Protein AF-A0A4Y6IBA4-F1 (afdb_monomer_lite)

pLDDT: mean 72.36, std 20.86, range [28.17, 97.12]

Radius of gyration: 23.09 Å; chains: 1; bounding box: 66×74×53 Å

Foldseek 3Di:
DDPADELPWPQDWDWDQDLNFTETETETAADALPAADPVCVVVVVRPHAPPVLFGHCLLQLLVSLQVNLVVQLPDPGKYKYWDQSNTFCPRNSNQQQAWDAPVPDPDWRKHDANYHHVPGGPHNHIDTDHTHSHWDFLCCVACNPVVQPDDDRNDDDASITITIDPRQSVFWPDKDFAPQACPDDPCQAPDCPNPPPNDHDPDPHNPHNGTDMDTDGDDDNNPPPPDDDDDDDDPDPPPPPPPDDDDDDDDDDDD

Secondary structure (DSSP, 8-state):
-----B-----EEEEEEETTEEEEEEE--PPPTTS--HHHHHTT-TTS--TTSS-TTHHHHHHHHHHHHHHHHT--SEEEEEEE-SS-TTSHHHHHHTT-BTTT-SS-EEPPSSEEETTEEEESS--EE-B----EEHHHHHH-TTSS---TTT----SEEEEE-TTGGGTEEEEEE--SSTTS-TTTSS-TTTTTTPPPPSSSTTSSSSPPEEEEE----TT--S------STTSSSTTS--S-----------

Structure (mmCIF, N/CA/C/O backbone):
data_AF-A0A4Y6IBA4-F1
#
_entry.id   AF-A0A4Y6IBA4-F1
#
loop_
_atom_site.group_PDB
_atom_site.id
_atom_site.type_symbol
_atom_site.label_atom_id
_atom_site.label_alt_id
_atom_site.label_comp_id
_atom_site.label_asym_id
_atom_site.label_entity_id
_atom_site.label_seq_id
_atom_site.pdbx_PDB_ins_code
_atom_site.Cartn_x
_atom_site.Cartn_y
_atom_site.Cartn_z
_atom_site.occupancy
_atom_site.B_iso_or_equiv
_atom_site.auth_seq_id
_atom_site.auth_comp_id
_atom_site.auth_asym_id
_atom_site.auth_atom_id
_atom_site.pdbx_PDB_model_num
ATOM 1 N N . MET A 1 1 ? 23.368 16.622 -13.264 1.00 29.97 1 MET A N 1
ATOM 2 C CA . MET A 1 1 ? 21.927 16.809 -13.530 1.00 29.97 1 MET A CA 1
ATOM 3 C C . MET A 1 1 ? 21.194 16.176 -12.358 1.00 29.97 1 MET A C 1
ATOM 5 O O . MET A 1 1 ? 21.355 14.983 -12.170 1.00 29.97 1 MET A O 1
ATOM 9 N N . ARG A 1 2 ? 20.547 16.960 -11.481 1.00 29.34 2 ARG A N 1
ATOM 10 C CA . ARG A 1 2 ? 19.765 16.410 -10.357 1.00 29.34 2 ARG A CA 1
ATOM 11 C C . ARG A 1 2 ? 18.419 15.963 -10.922 1.00 29.34 2 ARG A C 1
ATOM 13 O O . 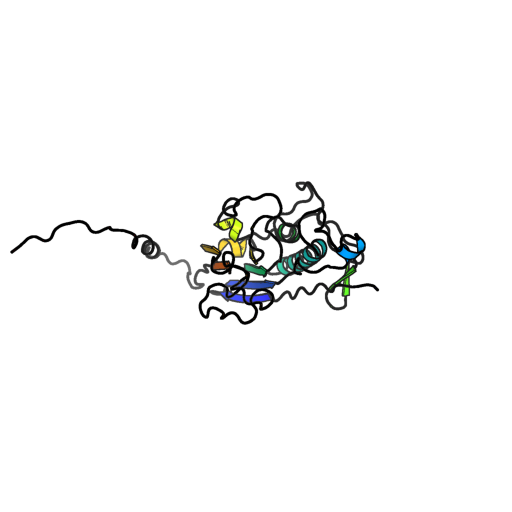ARG A 1 2 ? 17.625 16.818 -11.301 1.00 29.34 2 ARG A O 1
ATOM 20 N N . VAL A 1 3 ? 18.197 14.658 -11.044 1.00 36.88 3 VAL A N 1
ATOM 21 C CA . VAL A 1 3 ? 16.880 14.112 -11.388 1.00 36.88 3 VAL A CA 1
ATOM 22 C C . VAL A 1 3 ? 16.089 14.044 -10.086 1.00 36.88 3 VAL A C 1
ATOM 24 O O . VAL A 1 3 ? 16.192 13.075 -9.353 1.00 36.88 3 VAL A O 1
ATOM 27 N N . ILE A 1 4 ? 15.379 15.117 -9.738 1.00 45.38 4 ILE A N 1
ATOM 28 C CA . ILE A 1 4 ? 14.428 15.087 -8.621 1.00 45.38 4 ILE A CA 1
ATOM 29 C C . ILE A 1 4 ? 13.192 14.360 -9.142 1.00 45.38 4 ILE A C 1
ATOM 31 O O . ILE A 1 4 ? 12.546 14.852 -10.070 1.00 45.38 4 ILE A O 1
ATOM 35 N N . VAL A 1 5 ? 12.889 13.187 -8.588 1.00 48.88 5 VAL A N 1
ATOM 36 C CA . VAL A 1 5 ? 11.653 12.467 -8.904 1.00 48.88 5 VAL A CA 1
ATOM 37 C C . VAL A 1 5 ? 10.589 12.967 -7.921 1.00 48.88 5 VAL A C 1
ATOM 39 O O . VAL A 1 5 ? 10.725 12.740 -6.719 1.00 48.88 5 VAL A O 1
ATOM 42 N N . PRO A 1 6 ? 9.560 13.705 -8.371 1.00 54.66 6 PRO A N 1
ATOM 43 C CA . PRO A 1 6 ? 8.490 14.128 -7.478 1.00 54.66 6 PRO A CA 1
ATOM 44 C C . PRO A 1 6 ? 7.701 12.900 -7.032 1.00 54.66 6 PRO A C 1
ATOM 46 O O . PRO A 1 6 ? 7.286 12.115 -7.891 1.00 54.66 6 PRO A O 1
ATOM 49 N N . ILE A 1 7 ? 7.447 12.753 -5.725 1.00 55.16 7 ILE A N 1
ATOM 50 C CA . ILE A 1 7 ? 6.500 11.756 -5.208 1.00 55.16 7 ILE A CA 1
ATOM 51 C C . ILE A 1 7 ? 5.128 12.130 -5.764 1.00 55.16 7 ILE A C 1
ATOM 53 O O . ILE A 1 7 ? 4.421 12.987 -5.237 1.00 55.16 7 ILE A O 1
ATOM 57 N N . SER A 1 8 ? 4.768 11.508 -6.884 1.00 51.75 8 SER A N 1
ATOM 58 C CA . SER A 1 8 ? 3.459 11.661 -7.511 1.00 51.75 8 SER A CA 1
ATOM 59 C C . SER A 1 8 ? 2.505 10.675 -6.857 1.00 51.75 8 SER A C 1
ATOM 61 O O . SER A 1 8 ? 2.058 9.721 -7.479 1.00 51.75 8 SER A O 1
ATOM 63 N N . VAL A 1 9 ? 2.238 10.884 -5.570 1.00 54.00 9 VAL A N 1
ATOM 64 C CA . VAL A 1 9 ? 1.197 10.152 -4.851 1.00 54.00 9 VAL A CA 1
ATOM 65 C C . VAL A 1 9 ? -0.036 11.034 -4.866 1.00 54.00 9 VAL A C 1
ATOM 67 O O . VAL A 1 9 ? -0.168 11.966 -4.074 1.00 54.00 9 VAL A O 1
ATOM 70 N N . ILE A 1 10 ? -0.940 10.767 -5.804 1.00 55.59 10 ILE A N 1
ATOM 71 C CA . ILE A 1 10 ? -2.276 11.350 -5.748 1.00 55.59 10 ILE A CA 1
ATOM 72 C C . ILE A 1 10 ? -3.041 10.532 -4.714 1.00 55.59 10 ILE A C 1
ATOM 74 O O . ILE A 1 10 ? -3.560 9.464 -5.018 1.00 55.59 10 ILE A O 1
ATOM 78 N N . VAL A 1 11 ? -3.104 11.023 -3.477 1.00 59.19 11 VAL A N 1
ATOM 79 C CA . VAL A 1 11 ? -4.022 10.463 -2.482 1.00 59.19 11 VAL A CA 1
ATOM 80 C C . VAL A 1 11 ? -5.424 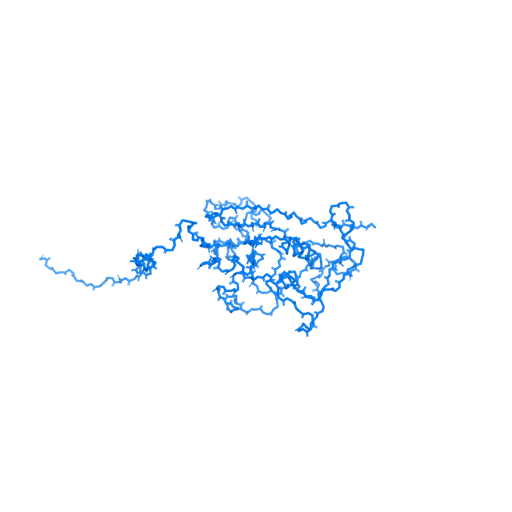10.966 -2.830 1.00 59.19 11 VAL A C 1
ATOM 82 O O . VAL A 1 11 ? -5.865 12.013 -2.357 1.00 59.19 11 VAL A O 1
ATOM 85 N N . CYS A 1 12 ? -6.118 10.264 -3.726 1.00 60.84 12 CYS A N 1
ATOM 86 C CA . CYS A 1 12 ? -7.529 10.534 -3.969 1.00 60.84 12 CYS A CA 1
ATOM 87 C C . CYS A 1 12 ? -8.345 9.817 -2.895 1.00 60.84 12 CYS A C 1
ATOM 89 O O . CYS A 1 12 ? -8.597 8.620 -3.005 1.00 60.84 12 CYS A O 1
ATOM 91 N N . CYS A 1 13 ? -8.740 10.549 -1.854 1.00 72.25 13 CYS A N 1
ATOM 92 C CA . CYS A 1 13 ? -9.709 10.076 -0.873 1.00 72.25 13 CYS A CA 1
ATOM 93 C C . CYS A 1 13 ? -11.108 10.485 -1.324 1.00 72.25 13 CYS A C 1
ATOM 95 O O . CYS A 1 13 ? -11.392 11.680 -1.454 1.00 72.25 13 CYS A O 1
ATOM 97 N N . LYS A 1 14 ? -12.001 9.516 -1.516 1.00 77.31 14 LYS A N 1
ATOM 98 C CA . LYS A 1 14 ? -13.427 9.794 -1.691 1.00 77.31 14 LYS A CA 1
ATOM 99 C C . LYS A 1 14 ? -14.209 9.205 -0.519 1.00 77.31 14 LYS A C 1
ATOM 101 O O . LYS A 1 14 ? -14.238 7.981 -0.392 1.00 77.31 14 LYS A O 1
ATOM 106 N N . PRO A 1 15 ? -14.832 10.044 0.328 1.00 83.19 15 PRO A N 1
ATOM 107 C CA . PRO A 1 15 ? -15.746 9.561 1.345 1.00 83.19 15 PRO A CA 1
ATOM 108 C C . PRO A 1 15 ? -17.092 9.191 0.710 1.00 83.19 15 PRO A C 1
ATOM 110 O O . PRO A 1 15 ? -17.619 9.900 -0.152 1.00 83.19 15 PRO A O 1
ATOM 113 N N . PHE A 1 16 ? -17.652 8.085 1.170 1.00 87.12 16 PHE A N 1
ATOM 114 C CA . PHE A 1 16 ? -18.974 7.569 0.857 1.00 87.12 16 PHE A CA 1
ATOM 115 C C . PHE A 1 16 ? -19.729 7.358 2.165 1.00 87.12 16 PHE A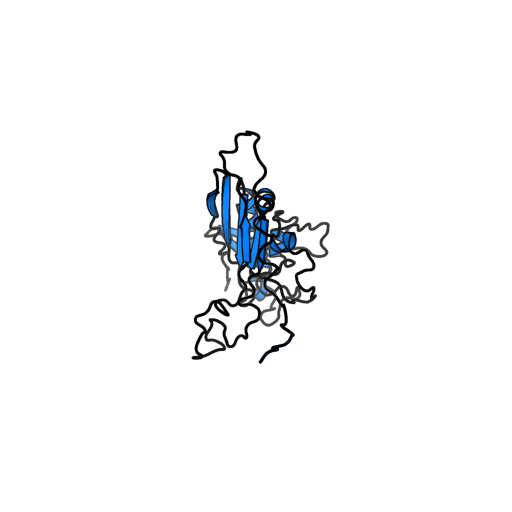 C 1
ATOM 117 O O . PHE A 1 16 ? -19.128 7.046 3.191 1.00 87.12 16 PHE A O 1
ATOM 124 N N . LEU A 1 17 ? -21.049 7.501 2.119 1.00 88.62 17 LEU A N 1
ATOM 125 C CA . LEU A 1 17 ? -21.923 7.016 3.179 1.00 88.62 17 LEU A CA 1
ATOM 126 C C . LEU A 1 17 ? -22.599 5.751 2.668 1.00 88.62 17 LEU A C 1
ATOM 128 O O . LEU A 1 17 ? -23.338 5.805 1.685 1.00 88.62 17 LEU A O 1
ATOM 132 N N . VAL A 1 18 ? -22.331 4.628 3.325 1.00 88.19 18 VAL A N 1
ATOM 133 C CA . VAL A 1 18 ? -23.010 3.355 3.075 1.00 88.19 18 VAL A CA 1
ATOM 134 C C . VAL A 1 18 ? -23.829 3.061 4.320 1.00 88.19 18 VAL A C 1
ATOM 136 O O . VAL A 1 18 ? -23.261 2.869 5.390 1.00 88.19 18 VAL A O 1
ATOM 139 N N . ASN A 1 19 ? -25.158 3.119 4.209 1.00 89.44 19 ASN A N 1
ATOM 140 C CA . ASN A 1 19 ? -26.065 2.988 5.356 1.00 89.44 19 ASN A CA 1
ATOM 141 C C . ASN A 1 19 ? -25.677 3.913 6.529 1.00 89.44 19 ASN A C 1
ATOM 143 O O . ASN A 1 19 ? -25.520 3.476 7.665 1.00 89.44 19 ASN A O 1
ATOM 147 N N . GLU A 1 20 ? -25.454 5.197 6.213 1.00 88.25 20 GLU A N 1
ATOM 148 C CA . GLU A 1 20 ? -25.039 6.267 7.144 1.00 88.25 20 GLU A CA 1
ATOM 149 C C . GLU A 1 20 ? -23.669 6.070 7.820 1.00 88.25 20 GLU A C 1
ATOM 151 O O . GLU A 1 20 ? -23.257 6.887 8.643 1.00 88.25 20 GLU A O 1
ATOM 156 N N . GLN A 1 21 ? -22.914 5.044 7.426 1.00 88.75 21 GLN A N 1
ATOM 157 C CA . GLN A 1 21 ? -21.572 4.778 7.932 1.00 88.75 21 GLN A CA 1
ATOM 158 C C . GLN A 1 21 ? -20.516 5.279 6.932 1.00 88.75 21 GLN A C 1
ATOM 160 O O . GLN A 1 21 ? -20.644 5.030 5.727 1.00 88.75 21 GLN A O 1
ATOM 165 N N . PRO A 1 22 ? -19.483 6.011 7.393 1.00 91.56 22 PRO A N 1
ATOM 166 C CA . PRO A 1 22 ? -18.470 6.584 6.518 1.00 91.56 22 PRO A CA 1
ATOM 167 C C . PRO A 1 22 ? -17.471 5.528 6.033 1.00 91.56 22 PRO A C 1
ATOM 169 O O . PRO A 1 22 ? -16.797 4.885 6.838 1.00 91.56 22 PRO A O 1
ATOM 172 N N . LEU A 1 23 ? -17.330 5.426 4.711 1.00 93.81 23 LEU A N 1
ATOM 173 C CA . LEU A 1 23 ? -16.295 4.667 4.013 1.00 93.81 23 LEU A CA 1
ATOM 174 C C . LEU A 1 23 ? -15.448 5.620 3.173 1.00 93.81 23 LEU A C 1
ATOM 176 O O . LEU A 1 23 ? -15.951 6.247 2.245 1.00 93.81 23 LEU A O 1
ATOM 180 N N . THR A 1 24 ? -14.154 5.697 3.444 1.00 94.81 24 THR A N 1
ATOM 181 C CA . THR A 1 24 ? -13.193 6.401 2.600 1.00 94.81 24 THR A CA 1
ATOM 182 C C . THR A 1 24 ? -12.429 5.407 1.746 1.00 94.81 24 THR A C 1
ATOM 184 O O . THR A 1 24 ? -11.694 4.567 2.262 1.00 94.81 24 THR A O 1
ATOM 187 N N . VAL A 1 25 ? -12.572 5.536 0.428 1.00 93.56 25 VAL A N 1
ATOM 188 C CA . VAL A 1 25 ? -11.769 4.777 -0.534 1.00 93.56 25 VAL A CA 1
ATOM 189 C C . VAL A 1 25 ? -10.605 5.644 -0.994 1.00 93.56 25 VAL A C 1
ATOM 191 O O . VAL A 1 25 ? -10.806 6.784 -1.424 1.00 93.56 25 VAL A O 1
ATOM 194 N N . VAL A 1 26 ? -9.400 5.093 -0.894 1.00 93.44 26 VAL A N 1
ATOM 195 C CA . VAL A 1 26 ? -8.139 5.718 -1.279 1.00 93.44 26 VAL A CA 1
ATOM 196 C C . VAL A 1 26 ? -7.531 4.911 -2.411 1.00 93.44 26 VAL A C 1
ATOM 198 O O . VAL A 1 26 ? -7.065 3.794 -2.206 1.00 93.44 26 VAL A O 1
ATOM 201 N N . VAL A 1 27 ? -7.553 5.472 -3.615 1.00 91.38 27 VAL A N 1
ATOM 202 C CA . VAL A 1 27 ? -7.019 4.801 -4.806 1.00 91.38 27 VAL A CA 1
ATOM 203 C C . VAL A 1 27 ? -5.609 5.301 -5.069 1.00 91.38 27 VAL A C 1
ATOM 205 O O . VAL A 1 27 ? -5.402 6.514 -5.149 1.00 91.38 27 VAL A O 1
ATOM 208 N N . ASN A 1 28 ? -4.649 4.389 -5.204 1.00 89.31 28 ASN A N 1
ATOM 209 C CA . ASN A 1 28 ? -3.254 4.738 -5.448 1.00 89.31 28 ASN A CA 1
ATOM 210 C C . ASN A 1 28 ? -2.614 3.878 -6.536 1.00 89.31 28 ASN A C 1
ATOM 212 O O . ASN A 1 28 ? -3.041 2.757 -6.787 1.00 89.31 28 ASN A O 1
ATOM 216 N N . HIS A 1 29 ? -1.576 4.422 -7.164 1.00 88.69 29 HIS A N 1
ATOM 217 C CA . HIS A 1 29 ? -0.746 3.707 -8.123 1.00 88.69 29 HIS A CA 1
ATOM 218 C C . HIS A 1 29 ? 0.708 4.134 -7.895 1.00 88.69 29 HIS A C 1
ATOM 220 O O . HIS A 1 29 ? 1.082 5.274 -8.177 1.00 88.69 29 HIS A O 1
ATOM 226 N N . PHE A 1 30 ? 1.527 3.243 -7.337 1.00 89.06 30 PHE A N 1
ATOM 227 C CA . PHE A 1 30 ? 2.919 3.549 -7.010 1.00 89.06 30 PHE A CA 1
ATOM 228 C C . PHE A 1 30 ? 3.853 3.417 -8.211 1.00 89.06 30 PHE A C 1
ATOM 230 O O . PHE A 1 30 ? 3.544 2.839 -9.246 1.00 89.06 30 PHE A O 1
ATOM 237 N N . LYS A 1 31 ? 5.049 3.984 -8.067 1.00 87.75 31 LYS A N 1
ATOM 238 C CA . LYS A 1 31 ? 6.071 3.987 -9.108 1.00 87.75 31 LYS A CA 1
ATOM 239 C C . LYS A 1 31 ? 6.412 2.560 -9.575 1.00 87.75 31 LYS A C 1
ATOM 241 O O . LYS A 1 31 ? 6.907 1.763 -8.791 1.00 87.75 31 LYS A O 1
ATOM 246 N N . SER A 1 32 ? 6.242 2.296 -10.875 1.00 84.88 32 SER A N 1
ATOM 247 C CA . SER A 1 32 ? 6.606 1.009 -11.492 1.00 84.88 32 SER A CA 1
ATOM 248 C C . SER A 1 32 ? 8.078 0.621 -11.315 1.00 84.88 32 SER A C 1
ATOM 250 O O . SER A 1 32 ? 8.964 1.475 -11.432 1.00 84.88 32 SER A O 1
ATOM 252 N N . LYS A 1 33 ? 8.310 -0.687 -11.148 1.00 81.12 33 LYS A N 1
ATOM 253 C CA . LYS A 1 33 ? 9.617 -1.359 -11.006 1.00 81.12 33 LYS A CA 1
ATOM 254 C C . LYS A 1 33 ? 10.450 -1.370 -12.300 1.00 81.12 33 LYS A C 1
ATOM 256 O O . LYS A 1 33 ? 11.641 -1.664 -12.275 1.00 81.12 33 LYS A O 1
ATOM 261 N N . GLY A 1 34 ? 9.835 -1.070 -13.450 1.00 74.25 34 GLY A N 1
ATOM 262 C CA . GLY A 1 34 ? 10.457 -1.210 -14.775 1.00 74.25 34 GLY A CA 1
ATOM 263 C C . GLY A 1 34 ? 11.327 -0.032 -15.233 1.00 74.25 34 GLY A C 1
ATOM 264 O O . GLY A 1 34 ? 12.029 -0.146 -16.238 1.00 74.25 34 GLY A O 1
ATOM 265 N N . SER A 1 35 ? 11.304 1.102 -14.528 1.00 75.38 35 SER A N 1
ATOM 266 C CA . SER A 1 35 ? 12.129 2.274 -14.854 1.00 75.38 35 SER A CA 1
ATOM 267 C C . SER A 1 35 ? 12.899 2.747 -13.628 1.00 75.38 35 SER A C 1
ATOM 269 O O . SER A 1 35 ? 12.395 2.618 -12.521 1.00 75.38 35 SER A O 1
ATOM 271 N N . GLY A 1 36 ? 14.084 3.325 -13.828 1.00 74.81 36 GLY A N 1
ATOM 272 C CA . GLY A 1 36 ? 14.926 3.787 -12.722 1.00 74.81 36 GLY A CA 1
ATOM 273 C C . GLY A 1 36 ? 14.429 5.065 -12.046 1.00 74.81 36 GLY A C 1
ATOM 274 O O . GLY A 1 36 ? 13.740 5.884 -12.665 1.00 74.81 36 GLY A O 1
ATOM 275 N N . CYS A 1 37 ? 14.834 5.217 -10.790 1.00 76.19 37 CYS A N 1
ATOM 276 C CA . CYS A 1 37 ? 14.725 6.419 -9.975 1.00 76.19 37 CYS A CA 1
ATOM 277 C C . CYS A 1 37 ? 16.122 6.957 -9.615 1.00 76.19 37 CYS A C 1
ATOM 279 O O . CYS A 1 37 ? 17.144 6.442 -10.078 1.00 76.19 37 CYS A O 1
ATOM 281 N N . LEU A 1 38 ? 16.182 8.066 -8.873 1.00 75.69 38 LEU A N 1
ATOM 282 C CA . LEU A 1 38 ? 17.447 8.745 -8.574 1.00 75.69 38 LEU A CA 1
ATOM 283 C C . LEU A 1 38 ? 18.380 7.864 -7.733 1.00 75.69 38 LEU A C 1
ATOM 285 O O . LEU A 1 38 ? 19.584 7.838 -7.977 1.00 75.69 38 LEU A O 1
ATOM 289 N N . GLU A 1 39 ? 17.825 7.153 -6.761 1.00 71.69 39 GLU A N 1
ATOM 290 C CA . GLU A 1 39 ? 18.527 6.238 -5.867 1.00 71.69 39 GLU A CA 1
ATOM 291 C C . GLU A 1 39 ? 19.226 5.105 -6.633 1.00 71.69 39 GLU A C 1
ATOM 293 O O . GLU A 1 39 ? 20.397 4.838 -6.371 1.00 71.69 39 GLU A O 1
ATOM 298 N N . ASP A 1 40 ? 18.582 4.556 -7.671 1.00 68.69 40 ASP A N 1
ATOM 299 C CA . ASP A 1 40 ? 19.163 3.521 -8.539 1.00 68.69 40 ASP A CA 1
ATOM 300 C C . ASP A 1 40 ? 20.345 4.066 -9.369 1.00 68.69 40 ASP A C 1
ATOM 302 O O . ASP A 1 40 ? 21.242 3.330 -9.787 1.00 68.69 40 ASP A O 1
ATOM 306 N N . TRP A 1 41 ? 20.348 5.377 -9.642 1.00 62.44 41 TRP A N 1
ATOM 307 C CA . TRP A 1 41 ? 21.427 6.046 -10.370 1.00 62.44 41 TRP A CA 1
ATOM 308 C C . TRP A 1 41 ? 22.621 6.362 -9.463 1.00 62.44 41 TRP A C 1
ATOM 310 O O . TRP A 1 41 ? 23.772 6.244 -9.884 1.00 62.44 41 TRP A O 1
ATOM 320 N N . LEU A 1 42 ? 22.361 6.743 -8.209 1.00 62.41 42 LEU A N 1
ATOM 321 C CA . LEU A 1 42 ? 23.396 7.051 -7.217 1.00 62.41 42 LEU A CA 1
ATOM 322 C C . LEU A 1 42 ? 24.157 5.804 -6.751 1.00 62.41 42 LEU A C 1
ATOM 324 O O . LEU A 1 42 ? 25.341 5.909 -6.426 1.00 62.41 42 LEU A O 1
ATOM 328 N N . SER A 1 43 ? 23.515 4.635 -6.754 1.00 59.91 43 SER A N 1
ATOM 329 C CA . SER A 1 43 ? 24.144 3.349 -6.430 1.00 59.91 43 SER A CA 1
ATOM 330 C C . SER A 1 43 ? 24.975 2.755 -7.581 1.00 59.91 43 SER A C 1
ATOM 332 O O . SER A 1 43 ? 25.666 1.760 -7.377 1.00 59.91 43 SER A O 1
ATOM 334 N N . PHE A 1 44 ? 24.982 3.374 -8.774 1.00 55.28 44 PHE A N 1
ATOM 335 C CA . PHE A 1 44 ? 25.576 2.841 -10.016 1.00 55.28 44 PHE A CA 1
ATOM 336 C C . PHE A 1 44 ? 24.986 1.482 -10.464 1.00 55.28 44 PHE A C 1
ATOM 338 O O . PHE A 1 44 ? 25.591 0.777 -11.277 1.00 55.28 44 PHE A O 1
ATOM 345 N N . GLU A 1 45 ? 23.787 1.122 -9.994 1.00 54.53 45 GLU A N 1
ATOM 346 C CA . GLU A 1 45 ? 23.104 -0.152 -10.281 1.00 54.53 45 GLU A CA 1
ATOM 347 C C . GLU A 1 45 ? 22.104 -0.041 -11.450 1.00 54.53 45 GLU A C 1
ATOM 349 O O . GLU A 1 45 ? 21.089 -0.720 -11.517 1.00 54.53 45 GLU A O 1
ATOM 354 N N . GLU A 1 46 ? 22.399 0.790 -12.452 1.00 50.97 46 GLU A N 1
ATOM 355 C CA . GLU A 1 46 ? 21.458 1.125 -13.536 1.00 50.97 46 GLU A CA 1
ATOM 356 C C . GLU A 1 46 ? 21.003 -0.094 -14.379 1.00 50.97 46 GLU A C 1
ATOM 358 O O . GLU A 1 46 ? 19.894 -0.120 -14.929 1.00 50.97 46 GLU A O 1
ATOM 363 N N . SER A 1 47 ? 21.851 -1.124 -14.466 1.00 47.22 47 SER A N 1
ATOM 364 C CA . SER A 1 47 ? 21.679 -2.296 -15.342 1.00 47.22 47 SER A CA 1
ATOM 365 C C . SER A 1 47 ? 21.370 -3.607 -14.616 1.00 47.22 47 SER A C 1
ATOM 367 O O . SER A 1 47 ? 21.218 -4.636 -15.277 1.00 47.22 47 SER A O 1
ATOM 369 N N . LYS A 1 48 ? 21.276 -3.595 -13.283 1.00 47.50 48 LYS A N 1
ATOM 370 C CA . LYS A 1 48 ? 20.998 -4.785 -12.472 1.00 47.50 48 LYS A CA 1
ATOM 371 C C . LYS A 1 48 ? 19.843 -4.502 -11.524 1.00 47.50 48 LYS A C 1
ATOM 373 O O . LYS A 1 48 ? 19.628 -3.360 -11.143 1.00 47.50 48 LYS A O 1
ATOM 378 N N . ASP A 1 49 ? 19.073 -5.539 -11.220 1.00 55.56 49 ASP A N 1
ATOM 379 C CA . ASP A 1 49 ? 18.091 -5.458 -10.143 1.00 55.56 49 ASP A CA 1
ATOM 380 C C . ASP A 1 49 ? 18.844 -5.140 -8.838 1.00 55.56 49 ASP A C 1
ATOM 382 O O . ASP A 1 49 ? 19.925 -5.723 -8.650 1.00 55.56 49 ASP A O 1
ATOM 386 N N . PRO A 1 50 ? 18.356 -4.214 -7.989 1.00 57.62 50 PRO A N 1
ATOM 387 C CA . PRO A 1 50 ? 19.025 -3.904 -6.736 1.00 57.62 50 PRO A CA 1
ATOM 388 C C . PRO A 1 50 ? 19.231 -5.170 -5.903 1.00 57.62 50 PRO A C 1
ATOM 390 O O . PRO A 1 50 ? 18.468 -6.134 -6.002 1.00 57.62 50 PRO A O 1
ATOM 393 N N . ALA A 1 51 ? 20.283 -5.194 -5.083 1.00 56.31 51 ALA A N 1
ATOM 394 C CA . ALA A 1 51 ? 20.680 -6.391 -4.331 1.00 56.31 51 ALA A CA 1
ATOM 395 C C . ALA A 1 51 ? 19.592 -6.940 -3.381 1.00 56.31 51 ALA A C 1
ATOM 397 O O . ALA A 1 51 ? 19.704 -8.074 -2.916 1.00 56.31 51 ALA A O 1
ATOM 398 N N . ASP A 1 52 ? 18.552 -6.152 -3.100 1.00 64.06 52 ASP A N 1
ATOM 399 C CA . ASP A 1 52 ? 17.393 -6.545 -2.299 1.00 64.06 52 ASP A CA 1
ATOM 400 C C . ASP A 1 52 ? 16.349 -7.378 -3.073 1.00 64.06 52 ASP A C 1
ATOM 402 O O . ASP A 1 52 ? 15.455 -7.943 -2.446 1.00 64.06 52 ASP A O 1
ATOM 406 N N . MET A 1 53 ? 16.481 -7.493 -4.404 1.00 70.31 53 MET A N 1
ATOM 407 C CA . MET A 1 53 ? 15.569 -8.193 -5.324 1.00 70.31 53 MET A CA 1
ATOM 408 C C . MET A 1 53 ? 14.125 -7.663 -5.304 1.00 70.31 53 MET A C 1
ATOM 410 O O . MET A 1 53 ? 13.191 -8.371 -5.687 1.00 70.31 53 MET A O 1
ATOM 414 N N . GLN A 1 54 ? 13.921 -6.420 -4.859 1.00 77.56 54 GLN A N 1
ATOM 415 C CA . GLN A 1 54 ? 12.593 -5.809 -4.757 1.00 77.56 54 GLN A CA 1
ATOM 416 C C . GLN A 1 54 ? 12.247 -4.936 -5.961 1.00 77.56 54 GLN A C 1
ATOM 418 O O . GLN A 1 54 ? 11.187 -4.311 -5.966 1.00 77.56 54 GLN A O 1
ATOM 423 N N . GLY A 1 55 ? 13.087 -4.882 -6.996 1.00 78.00 55 GLY A N 1
ATOM 424 C CA . GLY A 1 55 ? 12.902 -4.015 -8.157 1.00 78.00 55 GLY A CA 1
ATOM 425 C C . GLY A 1 55 ? 13.387 -2.581 -7.942 1.00 78.00 55 GLY A C 1
ATOM 426 O O . GLY A 1 55 ? 13.503 -2.091 -6.819 1.00 78.00 55 GLY A O 1
ATOM 427 N N . LYS A 1 56 ? 13.582 -1.867 -9.056 1.00 83.38 56 LYS A N 1
ATOM 428 C CA . LYS A 1 56 ? 13.957 -0.442 -9.069 1.00 83.38 56 LYS A CA 1
ATOM 429 C C . LYS A 1 56 ? 12.963 0.424 -8.294 1.00 83.38 56 LYS A C 1
ATOM 431 O O . LYS A 1 56 ? 11.796 0.052 -8.105 1.00 83.38 56 LYS A O 1
ATOM 436 N N . CYS A 1 57 ? 13.411 1.606 -7.882 1.00 86.56 57 CYS A N 1
ATOM 437 C CA . CYS A 1 57 ? 12.593 2.582 -7.162 1.00 86.56 57 CYS A CA 1
ATOM 438 C C . CYS A 1 57 ? 11.988 2.072 -5.837 1.00 86.56 57 CYS A C 1
ATOM 440 O O . CYS A 1 57 ? 10.902 2.518 -5.452 1.00 86.56 57 CYS A O 1
ATOM 442 N N . ASN A 1 58 ? 12.595 1.083 -5.168 1.00 87.69 58 ASN A N 1
ATOM 443 C CA . ASN A 1 58 ? 12.038 0.526 -3.929 1.00 87.69 58 ASN A CA 1
ATOM 444 C C . ASN A 1 58 ? 11.954 1.587 -2.818 1.00 87.69 58 ASN A C 1
ATOM 446 O O . ASN A 1 58 ? 10.876 1.819 -2.275 1.00 87.69 58 ASN A O 1
ATOM 450 N N . GLU A 1 59 ? 13.040 2.319 -2.559 1.00 90.31 59 GLU A N 1
ATOM 451 C CA . GLU A 1 59 ? 13.058 3.394 -1.554 1.00 90.31 59 GLU A CA 1
ATOM 452 C C . GLU A 1 59 ? 12.054 4.510 -1.884 1.00 90.31 59 GLU A C 1
ATOM 454 O O . GLU A 1 59 ? 11.404 5.071 -1.000 1.00 90.31 59 GLU A O 1
ATOM 459 N N . PHE A 1 60 ? 11.860 4.819 -3.169 1.00 90.56 60 PHE A N 1
ATOM 460 C CA . PHE A 1 60 ? 10.859 5.796 -3.585 1.00 90.56 60 PHE A CA 1
ATOM 461 C C . PHE A 1 60 ? 9.427 5.301 -3.356 1.00 90.56 60 PHE A C 1
ATOM 463 O O . PHE A 1 60 ? 8.565 6.071 -2.920 1.00 90.56 60 PHE A O 1
ATOM 470 N N . ARG A 1 61 ? 9.163 4.007 -3.586 1.00 92.69 61 ARG A N 1
ATOM 471 C CA . ARG A 1 61 ? 7.896 3.367 -3.198 1.00 92.69 61 ARG A CA 1
ATOM 472 C C . ARG A 1 61 ? 7.717 3.375 -1.677 1.00 92.69 61 ARG A C 1
ATOM 474 O O . ARG A 1 61 ? 6.603 3.610 -1.220 1.00 92.69 61 ARG A O 1
ATOM 481 N N . VAL A 1 62 ? 8.781 3.216 -0.888 1.00 94.25 62 VAL A N 1
ATOM 482 C CA . VAL A 1 62 ? 8.744 3.366 0.580 1.00 94.25 62 VAL A CA 1
ATOM 483 C C . VAL A 1 62 ? 8.378 4.795 0.988 1.00 94.25 62 VAL A C 1
ATOM 485 O O . VAL A 1 62 ? 7.530 4.986 1.865 1.00 94.25 62 VAL A O 1
ATOM 488 N N . SER A 1 63 ? 8.931 5.816 0.327 1.00 94.19 63 SER A N 1
ATOM 489 C CA . SER A 1 63 ? 8.523 7.209 0.553 1.00 94.19 63 SER A CA 1
ATOM 490 C C . SER A 1 63 ? 7.043 7.419 0.222 1.00 94.19 63 SER A C 1
ATOM 492 O O . SER A 1 63 ? 6.320 8.037 1.003 1.00 94.19 63 SER A O 1
ATOM 494 N N . ALA A 1 64 ? 6.561 6.861 -0.893 1.00 93.06 64 ALA A N 1
ATOM 495 C CA . ALA A 1 64 ? 5.153 6.922 -1.283 1.00 93.06 64 ALA A CA 1
ATOM 496 C C . ALA A 1 64 ? 4.221 6.227 -0.271 1.00 93.06 64 ALA A C 1
ATOM 498 O O . ALA A 1 64 ? 3.218 6.812 0.144 1.00 93.06 64 ALA A O 1
ATOM 499 N N . ALA A 1 65 ? 4.586 5.021 0.173 1.00 95.25 65 ALA A N 1
ATOM 500 C CA . ALA A 1 65 ? 3.907 4.264 1.224 1.00 95.25 65 ALA A CA 1
ATOM 501 C C . ALA A 1 65 ? 3.820 5.057 2.528 1.00 95.25 65 ALA A C 1
ATOM 503 O O . ALA A 1 65 ? 2.766 5.123 3.154 1.00 95.25 65 ALA A O 1
ATOM 504 N N . THR A 1 66 ? 4.909 5.725 2.898 1.00 95.38 66 THR A N 1
ATOM 505 C CA . THR A 1 66 ? 4.975 6.550 4.102 1.00 95.38 66 THR A CA 1
ATOM 506 C C . THR A 1 66 ? 4.014 7.738 4.033 1.00 95.38 66 THR A C 1
ATOM 508 O O . THR A 1 66 ? 3.254 7.991 4.966 1.00 95.38 66 THR A O 1
ATOM 511 N N . VAL A 1 67 ? 3.994 8.452 2.907 1.00 94.12 67 VAL A N 1
ATOM 512 C CA . VAL A 1 67 ? 3.084 9.591 2.700 1.00 94.12 67 VAL A CA 1
ATOM 513 C C . VAL A 1 67 ? 1.625 9.146 2.716 1.00 94.12 67 VAL A C 1
ATOM 515 O O . VAL A 1 67 ? 0.786 9.794 3.343 1.00 94.12 67 VAL A O 1
ATOM 518 N N . LEU A 1 68 ? 1.322 8.029 2.053 1.00 94.12 68 LEU A N 1
ATOM 519 C CA . LEU A 1 68 ? -0.009 7.436 2.056 1.00 94.12 68 LEU A CA 1
ATOM 520 C C . LEU A 1 68 ? -0.433 7.029 3.473 1.00 94.12 68 LEU A C 1
ATOM 522 O O . LEU A 1 68 ? -1.531 7.380 3.897 1.00 94.12 68 LEU A O 1
ATOM 526 N N . GLY A 1 69 ? 0.445 6.348 4.207 1.00 94.69 69 GLY A N 1
ATOM 527 C CA . GLY A 1 69 ? 0.227 5.920 5.585 1.00 94.69 69 GLY A CA 1
ATOM 528 C C . GLY A 1 69 ? -0.094 7.076 6.533 1.00 94.69 69 GLY A C 1
ATOM 529 O O . GLY A 1 69 ? -1.081 7.015 7.269 1.00 94.69 69 GLY A O 1
ATOM 530 N N . GLU A 1 70 ? 0.677 8.167 6.477 1.00 93.81 70 GLU A N 1
ATOM 531 C CA . GLU A 1 70 ? 0.381 9.369 7.270 1.00 93.81 70 GLU A CA 1
ATOM 532 C C . GLU A 1 70 ? -0.969 9.985 6.899 1.00 93.81 70 GLU A C 1
ATOM 534 O O . GLU A 1 70 ? -1.713 10.403 7.787 1.00 93.81 70 GLU A O 1
ATOM 539 N N . ALA A 1 71 ? -1.307 10.025 5.607 1.00 91.38 71 ALA A N 1
ATOM 540 C CA . ALA A 1 71 ? -2.570 10.589 5.146 1.00 91.38 71 ALA A CA 1
ATOM 541 C C . ALA A 1 71 ? -3.772 9.782 5.657 1.00 91.38 71 ALA A C 1
ATOM 543 O O . ALA A 1 71 ? -4.717 10.362 6.188 1.00 91.38 71 ALA A O 1
ATOM 544 N N . VAL A 1 72 ? -3.733 8.450 5.541 1.00 92.81 72 VAL A N 1
ATOM 545 C CA . VAL A 1 72 ? -4.861 7.587 5.936 1.00 92.81 72 VAL A CA 1
ATOM 546 C C . VAL A 1 72 ? -5.022 7.460 7.443 1.00 92.81 72 VAL A C 1
ATOM 548 O O . VAL A 1 72 ? -6.139 7.298 7.924 1.00 92.81 72 VAL A O 1
ATOM 551 N N . LYS A 1 73 ? -3.935 7.597 8.206 1.00 92.31 73 LYS A N 1
ATOM 552 C CA . LYS A 1 73 ? -3.962 7.581 9.675 1.00 92.31 73 LYS A CA 1
ATOM 553 C C . LYS A 1 73 ? -4.833 8.691 10.273 1.00 92.31 73 LYS A C 1
ATOM 555 O O . LYS A 1 73 ? -5.320 8.536 11.388 1.00 92.31 73 LYS A O 1
ATOM 560 N N . GLN A 1 74 ? -5.014 9.800 9.556 1.00 89.19 74 GLN A N 1
ATOM 561 C CA . GLN A 1 74 ? -5.835 10.935 9.998 1.00 89.19 74 GLN A CA 1
ATOM 562 C C . GLN A 1 74 ? -7.315 10.802 9.611 1.00 89.19 74 GLN A C 1
ATOM 564 O O . GLN A 1 74 ? -8.108 11.684 9.933 1.00 89.19 74 GLN A O 1
ATOM 569 N N . ILE A 1 75 ? -7.690 9.747 8.884 1.00 90.56 75 ILE A N 1
ATOM 570 C CA . ILE A 1 75 ? -9.049 9.561 8.382 1.00 90.56 75 ILE A CA 1
ATOM 571 C C . ILE A 1 75 ? -9.850 8.753 9.402 1.00 90.56 75 ILE A C 1
ATOM 573 O O . ILE A 1 75 ? -9.463 7.654 9.796 1.00 90.56 75 ILE A O 1
ATOM 577 N N . GLU A 1 76 ? -10.984 9.307 9.818 1.00 90.12 76 GLU A N 1
ATOM 578 C CA . GLU A 1 76 ? -11.937 8.624 10.686 1.00 90.12 76 GLU A CA 1
ATOM 579 C C . GLU A 1 76 ? -12.847 7.679 9.887 1.00 90.12 76 GLU A C 1
ATOM 581 O O . GLU A 1 76 ? -13.145 7.911 8.713 1.00 90.12 76 GLU A O 1
ATOM 586 N N . GLY A 1 77 ? -13.344 6.636 10.554 1.00 90.81 77 GLY A N 1
ATOM 587 C CA . GLY A 1 77 ? -14.248 5.659 9.951 1.00 90.81 77 GLY A CA 1
ATOM 588 C C . GLY A 1 77 ? -13.525 4.564 9.173 1.00 90.81 77 GLY A C 1
ATOM 589 O O . GLY A 1 77 ? -12.368 4.242 9.447 1.00 90.81 77 GLY A O 1
ATOM 590 N N . ASP A 1 78 ? -14.232 3.956 8.225 1.00 95.62 78 ASP A N 1
ATOM 591 C CA . ASP A 1 78 ? -13.706 2.857 7.423 1.00 95.62 78 ASP A CA 1
ATOM 592 C C . ASP A 1 78 ? -12.781 3.393 6.338 1.00 95.62 78 ASP A C 1
ATOM 594 O O . ASP A 1 78 ? -13.164 4.272 5.570 1.00 95.62 78 ASP A O 1
ATOM 598 N N . VAL A 1 79 ? -11.558 2.867 6.266 1.00 96.00 79 VAL A N 1
ATOM 599 C CA . VAL A 1 79 ? -10.564 3.305 5.282 1.00 96.00 79 VAL A CA 1
ATOM 600 C C . VAL A 1 79 ? -10.086 2.119 4.476 1.00 96.00 79 VAL A C 1
ATOM 602 O O . VAL A 1 79 ? -9.453 1.212 5.017 1.00 96.00 79 VAL A O 1
ATOM 605 N N . LEU A 1 80 ? -10.367 2.167 3.177 1.00 95.38 80 LEU A N 1
ATOM 606 C CA . LEU A 1 80 ? -9.976 1.169 2.198 1.00 95.38 80 LEU A CA 1
ATOM 607 C C . LEU A 1 80 ? -8.975 1.776 1.212 1.00 95.38 80 LEU A C 1
ATOM 609 O O . LEU A 1 80 ? -9.321 2.668 0.443 1.00 95.38 80 LEU A O 1
ATOM 613 N N . VAL A 1 81 ? -7.746 1.274 1.216 1.00 94.81 81 VAL A N 1
ATOM 614 C CA . VAL A 1 81 ? -6.701 1.600 0.244 1.00 94.81 81 VAL A CA 1
ATOM 615 C C . VAL A 1 81 ? -6.685 0.522 -0.834 1.00 94.81 81 VAL A C 1
ATOM 617 O O . VAL A 1 81 ? -6.550 -0.657 -0.513 1.00 94.81 81 VAL A O 1
ATOM 620 N N . ILE A 1 82 ? -6.805 0.918 -2.101 1.00 91.12 82 ILE A N 1
ATOM 621 C CA . ILE A 1 82 ? -6.784 0.000 -3.247 1.00 91.12 82 ILE A CA 1
ATOM 622 C C . ILE A 1 82 ? -5.896 0.507 -4.383 1.00 91.12 82 ILE A C 1
ATOM 624 O O . ILE A 1 82 ? -5.754 1.716 -4.582 1.00 91.12 82 ILE A O 1
ATOM 628 N N . GLY A 1 83 ? -5.363 -0.428 -5.166 1.00 87.19 83 GLY A N 1
ATOM 629 C CA . GLY A 1 83 ? -4.718 -0.166 -6.454 1.00 87.19 83 GLY A CA 1
ATOM 630 C C . GLY A 1 83 ? -3.365 -0.853 -6.613 1.00 87.19 83 GLY A C 1
ATOM 631 O O . GLY A 1 83 ? -2.958 -1.643 -5.759 1.00 87.19 83 GLY A O 1
ATOM 632 N N . ASP A 1 84 ? -2.682 -0.534 -7.713 1.00 87.12 84 ASP A N 1
ATOM 633 C CA . ASP A 1 84 ? -1.368 -1.080 -8.058 1.00 87.12 84 ASP A CA 1
ATOM 634 C C . ASP A 1 84 ? -0.268 -0.381 -7.246 1.00 87.12 84 ASP A C 1
ATOM 636 O O . ASP A 1 84 ? 0.221 0.705 -7.579 1.00 87.12 84 ASP A O 1
ATOM 640 N N . LEU A 1 85 ? 0.147 -1.009 -6.150 1.00 88.00 85 LEU A N 1
ATOM 641 C CA . LEU A 1 85 ? 1.232 -0.491 -5.315 1.00 88.00 85 LEU A CA 1
ATOM 642 C C . LEU A 1 85 ? 2.614 -0.874 -5.858 1.00 88.00 85 LEU A C 1
ATOM 644 O O . LEU A 1 85 ? 3.630 -0.553 -5.235 1.00 88.00 85 LEU A O 1
ATOM 648 N N . ASN A 1 86 ? 2.663 -1.515 -7.029 1.00 87.00 86 ASN A N 1
ATOM 649 C CA . ASN A 1 86 ? 3.867 -1.913 -7.743 1.00 87.00 86 ASN A CA 1
ATOM 650 C C . ASN A 1 86 ? 4.866 -2.632 -6.839 1.00 87.00 86 ASN A C 1
ATOM 652 O O . ASN A 1 86 ? 6.075 -2.444 -6.955 1.00 87.00 86 ASN A O 1
ATOM 656 N N . ALA A 1 87 ? 4.366 -3.418 -5.891 1.00 84.81 87 ALA A N 1
ATOM 657 C CA . ALA A 1 87 ? 5.172 -4.112 -4.909 1.00 84.81 87 ALA A CA 1
ATOM 658 C C . ALA A 1 87 ? 4.470 -5.377 -4.422 1.00 84.81 87 ALA A C 1
ATOM 660 O O . ALA A 1 87 ? 3.246 -5.406 -4.319 1.00 84.81 87 ALA A O 1
ATOM 661 N N . TYR A 1 88 ? 5.234 -6.427 -4.127 1.00 81.56 88 TYR A N 1
ATOM 662 C CA . TYR A 1 88 ? 4.664 -7.651 -3.560 1.00 81.56 88 TYR A CA 1
ATOM 663 C C . TYR A 1 88 ? 4.358 -7.475 -2.066 1.00 81.56 88 TYR A C 1
ATOM 665 O O . TYR A 1 88 ? 4.918 -6.606 -1.402 1.00 81.56 88 TYR A O 1
ATOM 673 N N . GLY A 1 89 ? 3.490 -8.330 -1.514 1.00 81.44 89 GLY A N 1
ATOM 674 C CA . GLY A 1 89 ? 2.992 -8.212 -0.134 1.00 81.44 89 GLY A CA 1
ATOM 675 C C . GLY A 1 89 ? 4.067 -8.155 0.961 1.00 81.44 89 GLY A C 1
ATOM 676 O O . GLY A 1 89 ? 3.830 -7.555 2.003 1.00 81.44 89 GLY A O 1
ATOM 677 N N . MET A 1 90 ? 5.240 -8.747 0.716 1.00 82.75 90 MET A N 1
ATOM 678 C CA . MET A 1 90 ? 6.379 -8.765 1.647 1.00 82.75 90 MET A CA 1
ATOM 679 C C . MET A 1 90 ? 7.486 -7.766 1.277 1.00 82.75 90 MET A C 1
ATOM 681 O O . MET A 1 90 ? 8.545 -7.779 1.900 1.00 82.75 90 MET A O 1
ATOM 685 N N . GLU A 1 91 ? 7.275 -6.929 0.259 1.00 87.62 91 GLU A N 1
ATOM 686 C CA . GLU A 1 91 ? 8.218 -5.865 -0.087 1.00 87.62 91 GLU A CA 1
ATOM 687 C C . GLU A 1 91 ? 8.038 -4.651 0.824 1.00 87.62 91 GLU A C 1
ATOM 689 O O . GLU A 1 91 ? 6.957 -4.392 1.360 1.00 87.62 91 GLU A O 1
ATOM 694 N N . ASP A 1 92 ? 9.107 -3.874 0.967 1.00 92.56 92 ASP A N 1
ATOM 695 C CA . ASP A 1 92 ? 9.185 -2.743 1.892 1.00 92.56 92 ASP A CA 1
ATOM 696 C C . ASP A 1 92 ? 7.997 -1.783 1.875 1.00 92.56 92 ASP A C 1
ATOM 698 O O . ASP A 1 92 ? 7.468 -1.503 2.951 1.00 92.56 92 ASP A O 1
ATOM 702 N N . PRO A 1 93 ? 7.523 -1.272 0.723 1.00 93.12 93 PRO A N 1
ATOM 703 C CA . PRO A 1 93 ? 6.379 -0.363 0.720 1.00 93.12 93 PRO A CA 1
ATOM 704 C C . PRO A 1 93 ? 5.103 -0.995 1.295 1.00 93.12 93 PRO A C 1
ATOM 706 O O . PRO A 1 93 ? 4.313 -0.290 1.926 1.00 93.12 93 PRO A O 1
ATOM 709 N N . LEU A 1 94 ? 4.897 -2.307 1.131 1.00 92.19 94 LEU A N 1
ATOM 710 C CA . LEU A 1 94 ? 3.747 -3.000 1.718 1.00 92.19 94 LEU A CA 1
ATOM 711 C C . LEU A 1 94 ? 3.947 -3.243 3.208 1.00 92.19 94 LEU A C 1
ATOM 713 O O . LEU A 1 94 ? 3.021 -3.007 3.984 1.00 92.19 94 LEU A O 1
ATOM 717 N N . LEU A 1 95 ? 5.148 -3.639 3.627 1.00 93.06 95 LEU A N 1
ATOM 718 C CA . LEU A 1 95 ? 5.482 -3.784 5.045 1.00 93.06 95 LEU A CA 1
ATOM 719 C C . LEU A 1 95 ? 5.293 -2.453 5.794 1.00 93.06 95 LEU A C 1
ATOM 721 O O . LEU A 1 95 ? 4.706 -2.425 6.876 1.00 93.06 95 LEU A O 1
ATOM 725 N N . VAL A 1 96 ? 5.698 -1.334 5.187 1.00 96.50 96 VAL A N 1
ATOM 726 C CA . VAL A 1 96 ? 5.495 0.022 5.725 1.00 96.50 96 VAL A CA 1
ATOM 727 C C . VAL A 1 96 ? 4.012 0.330 5.907 1.00 96.50 96 VAL A C 1
ATOM 729 O O . VAL A 1 96 ? 3.625 0.837 6.953 1.00 96.50 96 VAL A O 1
ATOM 732 N N . LEU A 1 97 ? 3.150 0.018 4.938 1.00 96.12 97 LEU A N 1
ATOM 733 C CA . LEU A 1 97 ? 1.704 0.244 5.084 1.00 96.12 97 LEU A CA 1
ATOM 734 C C . LEU A 1 97 ? 1.056 -0.693 6.115 1.00 96.12 97 LEU A C 1
ATOM 736 O O . LEU A 1 97 ? 0.049 -0.330 6.724 1.00 96.12 97 LEU A O 1
ATOM 740 N N . THR A 1 98 ? 1.633 -1.874 6.322 1.00 94.75 98 THR A N 1
ATOM 741 C CA . THR A 1 98 ? 1.086 -2.937 7.167 1.00 94.75 98 THR A CA 1
ATOM 742 C C . THR A 1 98 ? 1.811 -3.015 8.513 1.00 94.75 98 THR A C 1
ATOM 744 O O . THR A 1 98 ? 1.770 -2.057 9.284 1.00 94.75 98 THR A O 1
ATOM 747 N N . ASP A 1 99 ? 2.429 -4.136 8.862 1.00 91.25 99 ASP A N 1
ATOM 748 C CA . ASP A 1 99 ? 2.819 -4.478 10.231 1.00 91.25 99 ASP A CA 1
ATOM 749 C C . ASP A 1 99 ? 4.331 -4.450 10.490 1.00 91.25 99 ASP A C 1
ATOM 751 O O . ASP A 1 99 ? 4.795 -5.038 11.469 1.00 91.25 99 ASP A O 1
ATOM 755 N N . TYR A 1 100 ? 5.099 -3.719 9.675 1.00 94.56 100 TYR A N 1
ATOM 756 C CA . TYR A 1 100 ? 6.540 -3.588 9.877 1.00 94.56 100 TYR A CA 1
ATOM 757 C C . TYR A 1 100 ? 6.909 -3.140 11.302 1.00 94.56 100 TYR A C 1
ATOM 759 O O . TYR A 1 100 ? 6.334 -2.198 11.857 1.00 94.56 100 TYR A O 1
ATOM 767 N N . ASP A 1 101 ? 7.928 -3.784 11.869 1.00 95.00 101 ASP A N 1
ATOM 768 C CA . ASP A 1 101 ? 8.552 -3.420 13.138 1.00 95.00 101 ASP A CA 1
ATOM 769 C C . ASP A 1 101 ? 10.061 -3.659 13.040 1.00 95.00 101 ASP A C 1
ATOM 771 O O . ASP A 1 101 ? 10.518 -4.805 12.968 1.00 95.00 101 ASP A O 1
ATOM 775 N N . ALA A 1 102 ? 10.841 -2.577 13.079 1.00 92.62 102 ALA A N 1
ATOM 776 C CA . ALA A 1 102 ? 12.298 -2.630 12.982 1.00 92.62 102 ALA A CA 1
ATOM 777 C C . ALA A 1 102 ? 12.937 -3.520 14.063 1.00 92.62 102 ALA A C 1
ATOM 779 O O . ALA A 1 102 ? 13.995 -4.103 13.842 1.00 92.62 102 ALA A O 1
ATOM 780 N N . LYS A 1 103 ? 12.288 -3.704 15.222 1.00 93.25 103 LYS A N 1
ATOM 781 C CA . LYS A 1 103 ? 12.801 -4.570 16.301 1.00 93.25 103 LYS A CA 1
ATOM 782 C C . LYS A 1 103 ? 12.729 -6.058 15.973 1.00 93.25 103 LYS A C 1
ATOM 784 O O . LYS A 1 103 ? 13.436 -6.848 16.595 1.00 93.25 103 LYS A O 1
ATOM 789 N N . HIS A 1 104 ? 11.850 -6.432 15.050 1.00 88.88 104 HIS A N 1
ATOM 790 C CA . HIS A 1 104 ? 11.606 -7.813 14.641 1.00 88.88 104 HIS A CA 1
ATOM 791 C C . HIS A 1 104 ? 12.040 -8.075 13.191 1.00 88.88 104 HIS A C 1
ATOM 793 O O . HIS A 1 104 ? 11.890 -9.194 12.701 1.00 88.88 104 HIS A O 1
ATOM 799 N N . SER A 1 105 ? 12.597 -7.066 12.516 1.00 84.19 105 SER A N 1
ATOM 800 C CA . SER A 1 105 ? 13.119 -7.168 11.157 1.00 84.19 105 SER A CA 1
ATOM 801 C C . SER A 1 105 ?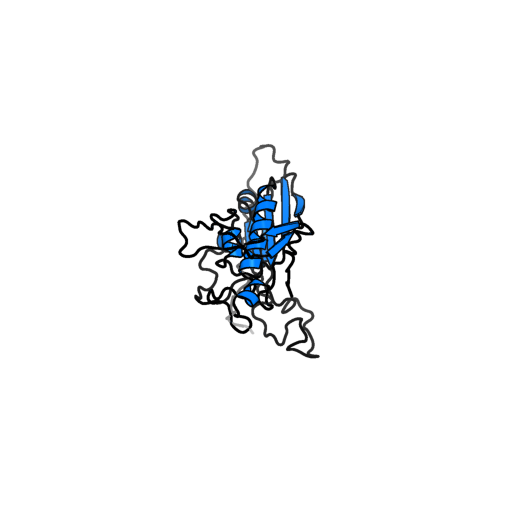 14.610 -7.504 11.150 1.00 84.19 105 SER A C 1
ATOM 803 O O . SER A 1 105 ? 15.359 -7.156 12.061 1.00 84.19 105 SER A O 1
ATOM 805 N N . GLN A 1 106 ? 15.052 -8.183 10.092 1.00 79.44 106 GLN A N 1
ATOM 806 C CA . GLN A 1 106 ? 16.471 -8.462 9.839 1.00 79.44 106 GLN A CA 1
ATOM 807 C C . GLN A 1 106 ? 17.165 -7.345 9.048 1.00 79.44 106 GLN A C 1
ATOM 809 O O . GLN A 1 106 ? 18.389 -7.359 8.927 1.00 79.44 106 GLN A O 1
ATOM 814 N N . ARG A 1 107 ? 16.393 -6.407 8.488 1.00 82.31 107 ARG A N 1
ATOM 815 C CA . ARG A 1 107 ? 16.884 -5.298 7.666 1.00 82.31 107 ARG A CA 1
ATOM 816 C C . ARG A 1 107 ? 16.115 -4.015 7.945 1.00 82.31 107 ARG A C 1
ATOM 818 O O . ARG A 1 107 ? 14.918 -4.069 8.239 1.00 82.31 107 ARG A O 1
ATOM 825 N N . ASP A 1 108 ? 16.808 -2.894 7.798 1.00 89.62 108 ASP A N 1
ATOM 826 C CA . ASP A 1 108 ? 16.206 -1.569 7.873 1.00 89.62 108 ASP A CA 1
ATOM 827 C C . ASP A 1 108 ? 15.458 -1.262 6.574 1.00 89.62 108 ASP A C 1
ATOM 829 O O . ASP A 1 108 ? 15.971 -1.493 5.478 1.00 89.62 108 ASP A O 1
ATOM 833 N N . ILE A 1 109 ? 14.255 -0.707 6.707 1.00 92.50 109 ILE A N 1
ATOM 834 C CA . ILE A 1 109 ? 13.519 -0.111 5.593 1.00 92.50 109 ILE A CA 1
ATOM 835 C C . ILE A 1 109 ? 13.841 1.377 5.546 1.00 92.50 109 ILE A C 1
ATOM 837 O O . ILE A 1 109 ? 13.731 2.063 6.564 1.00 92.50 109 ILE A O 1
ATOM 841 N N . VAL A 1 110 ? 14.202 1.883 4.367 1.00 92.44 110 VAL A N 1
ATOM 842 C CA . VAL A 1 110 ? 14.590 3.283 4.172 1.00 92.44 110 VAL A CA 1
ATOM 843 C C . VAL A 1 110 ? 13.784 3.956 3.066 1.00 92.44 110 VAL A C 1
ATOM 845 O O . VAL A 1 110 ? 13.408 3.337 2.072 1.00 92.44 110 VAL A O 1
ATOM 848 N N . THR A 1 111 ? 13.496 5.239 3.259 1.00 92.25 111 THR A N 1
ATOM 849 C CA . THR A 1 111 ? 12.874 6.110 2.255 1.00 92.25 111 THR A CA 1
ATOM 850 C C . THR A 1 111 ? 13.914 6.687 1.292 1.00 92.25 111 THR A C 1
ATOM 852 O O . THR A 1 111 ? 15.092 6.818 1.630 1.00 92.25 111 THR A O 1
ATOM 855 N N . ALA A 1 112 ? 13.477 7.096 0.100 1.00 90.00 112 ALA A N 1
ATOM 856 C CA . ALA A 1 112 ? 14.346 7.728 -0.889 1.00 90.00 112 ALA A CA 1
ATOM 857 C C . ALA A 1 112 ? 14.743 9.162 -0.508 1.00 90.00 112 ALA A C 1
ATOM 859 O O . ALA A 1 112 ? 13.918 9.996 -0.121 1.00 90.00 112 ALA A O 1
ATOM 860 N N . SER A 1 113 ? 16.014 9.481 -0.752 1.00 88.62 113 SER A N 1
ATOM 861 C CA . SER A 1 113 ? 16.549 10.844 -0.656 1.00 88.62 113 SER A CA 1
ATOM 862 C C . SER A 1 113 ? 16.096 11.759 -1.805 1.00 88.62 113 SER A C 1
ATOM 864 O O . SER A 1 113 ? 15.676 11.305 -2.868 1.00 88.62 113 SER A O 1
ATOM 866 N N . HIS A 1 114 ? 16.229 13.075 -1.610 1.00 88.50 114 HIS A N 1
ATOM 867 C CA . HIS A 1 114 ? 15.905 14.116 -2.598 1.00 88.50 114 HIS A CA 1
ATOM 868 C C . HIS A 1 114 ? 14.488 14.033 -3.195 1.00 88.50 114 HIS A C 1
ATOM 870 O O . HIS A 1 114 ? 14.280 14.318 -4.378 1.00 88.50 114 HIS A O 1
ATOM 876 N N . THR A 1 115 ? 13.508 13.681 -2.370 1.00 87.44 115 THR A N 1
ATOM 877 C CA . THR A 1 115 ? 12.103 13.566 -2.761 1.00 87.44 115 THR A CA 1
ATOM 878 C C . THR A 1 115 ? 11.311 14.833 -2.435 1.00 87.44 115 THR A C 1
ATOM 880 O O . THR A 1 115 ? 11.637 15.593 -1.518 1.00 87.44 115 THR A O 1
ATOM 883 N N . THR A 1 116 ? 10.235 15.077 -3.187 1.00 85.88 116 THR A N 1
ATOM 884 C CA . THR A 1 116 ? 9.339 16.228 -2.989 1.00 85.88 116 THR A CA 1
ATOM 885 C C . THR A 1 116 ? 7.872 15.811 -2.956 1.00 85.88 116 THR A C 1
ATOM 887 O O . THR A 1 116 ? 7.476 14.855 -3.621 1.00 85.88 116 THR A O 1
ATOM 890 N N . LEU A 1 117 ? 7.061 16.571 -2.217 1.00 84.06 117 LEU A N 1
ATOM 891 C CA . LEU A 1 117 ? 5.600 16.527 -2.230 1.00 84.06 117 LEU A CA 1
ATOM 892 C C . LEU A 1 117 ? 5.057 17.848 -2.769 1.00 84.06 117 LEU A C 1
ATOM 894 O O . LEU A 1 117 ? 5.100 18.890 -2.107 1.00 84.06 117 LEU A O 1
ATOM 898 N N . GLY A 1 118 ? 4.561 17.813 -4.006 1.00 82.62 118 GLY A N 1
ATOM 899 C CA . GLY A 1 118 ? 4.231 19.029 -4.741 1.00 82.62 118 GLY A CA 1
ATOM 900 C C . GLY A 1 118 ? 5.465 19.927 -4.874 1.00 82.62 118 GLY A C 1
ATOM 901 O O . GLY A 1 118 ? 6.497 19.502 -5.390 1.00 82.62 118 GLY A O 1
ATOM 902 N N . ALA A 1 119 ? 5.360 21.167 -4.394 1.00 82.94 119 ALA A N 1
ATOM 903 C CA . ALA A 1 119 ? 6.461 22.132 -4.414 1.00 82.94 119 ALA A CA 1
ATOM 904 C C . ALA A 1 119 ? 7.410 22.027 -3.205 1.00 82.94 119 ALA A C 1
ATOM 906 O O . ALA A 1 119 ? 8.442 22.695 -3.189 1.00 82.94 119 ALA A O 1
ATOM 907 N N . ASN A 1 120 ? 7.067 21.229 -2.191 1.00 85.81 120 ASN A N 1
ATOM 908 C CA . ASN A 1 120 ? 7.815 21.165 -0.940 1.00 85.81 120 ASN A CA 1
ATOM 909 C C . ASN A 1 120 ? 8.771 19.975 -0.938 1.00 85.81 120 ASN A C 1
ATOM 911 O O . ASN A 1 120 ? 8.408 18.879 -1.364 1.00 85.81 120 ASN A O 1
ATOM 915 N N . THR A 1 121 ? 9.975 20.170 -0.406 1.00 88.94 121 THR A N 1
ATOM 916 C CA . THR A 1 121 ? 10.881 19.058 -0.112 1.00 88.94 121 THR A CA 1
ATOM 917 C C . THR A 1 121 ? 10.236 18.138 0.917 1.00 88.94 121 THR A C 1
ATOM 919 O O . THR A 1 121 ? 9.807 18.599 1.973 1.00 88.94 121 THR A O 1
ATOM 922 N N . PHE A 1 122 ? 10.156 16.849 0.592 1.00 88.12 122 PHE A N 1
ATOM 923 C CA . PHE A 1 122 ? 9.742 15.819 1.535 1.00 88.12 122 PHE A CA 1
ATOM 924 C C . PHE A 1 122 ? 10.962 15.332 2.306 1.00 88.12 122 PHE A C 1
ATOM 926 O O . PHE A 1 122 ? 10.996 15.448 3.527 1.00 88.12 122 PHE A O 1
ATOM 933 N N . GLU A 1 123 ? 11.997 14.897 1.586 1.00 87.75 123 GLU A N 1
ATOM 934 C CA . GLU A 1 123 ? 13.253 14.462 2.186 1.00 87.75 123 GLU A CA 1
ATOM 935 C C . GLU A 1 123 ? 14.457 14.895 1.361 1.00 87.75 123 GLU A C 1
ATOM 937 O O . GLU A 1 123 ? 14.542 14.631 0.164 1.00 87.75 123 GLU A O 1
ATOM 942 N N . GLU A 1 124 ? 15.428 15.537 2.010 1.00 86.81 124 GLU A N 1
ATOM 943 C CA . GLU A 1 124 ? 16.740 15.774 1.402 1.00 86.81 124 GLU A CA 1
ATOM 944 C C . GLU A 1 124 ? 17.648 14.552 1.535 1.00 86.81 124 GLU A C 1
ATOM 946 O O . GLU A 1 124 ? 18.381 14.232 0.602 1.00 86.81 124 GLU A O 1
ATOM 951 N N . GLN A 1 125 ? 17.569 13.863 2.673 1.00 86.75 125 GLN A N 1
ATOM 952 C CA . GLN A 1 125 ? 18.219 12.589 2.949 1.00 86.75 125 GLN A CA 1
ATOM 953 C C . GLN A 1 125 ? 17.137 11.575 3.321 1.00 86.75 125 GLN A C 1
ATOM 955 O O . GLN A 1 125 ? 16.212 11.926 4.052 1.00 86.75 125 GLN A O 1
ATOM 960 N N . GLY A 1 126 ? 17.262 10.345 2.816 1.00 87.12 126 GLY A N 1
ATOM 961 C CA . GLY A 1 126 ? 16.383 9.247 3.211 1.00 87.12 126 GLY A CA 1
ATOM 962 C C . GLY A 1 126 ? 16.481 8.972 4.712 1.00 87.12 126 GLY A C 1
ATOM 963 O O . GLY A 1 126 ? 17.488 9.305 5.351 1.00 87.12 126 GLY A O 1
ATOM 964 N N . ARG A 1 127 ? 15.443 8.366 5.283 1.00 92.81 127 ARG A N 1
ATOM 965 C CA . ARG A 1 127 ? 15.366 8.020 6.705 1.00 92.81 127 ARG A CA 1
ATOM 966 C C . ARG A 1 127 ? 14.994 6.558 6.896 1.00 92.81 127 ARG A C 1
ATOM 968 O O . ARG A 1 127 ? 14.312 5.966 6.064 1.00 92.81 127 ARG A O 1
ATOM 975 N N . ILE A 1 128 ? 15.401 6.008 8.035 1.00 93.94 128 ILE A N 1
ATOM 976 C CA . ILE A 1 128 ? 14.978 4.679 8.478 1.00 93.94 128 ILE A CA 1
ATOM 977 C C . ILE A 1 128 ? 13.525 4.757 8.961 1.00 93.94 128 ILE A C 1
ATOM 979 O O . ILE A 1 128 ? 13.134 5.698 9.657 1.00 93.94 128 ILE A O 1
ATOM 983 N N . ILE A 1 129 ? 12.726 3.768 8.577 1.00 96.00 129 ILE A N 1
ATOM 984 C CA . ILE A 1 129 ? 11.387 3.535 9.105 1.00 96.00 129 ILE A CA 1
ATOM 985 C C . ILE A 1 129 ? 11.504 2.634 10.334 1.00 96.00 129 ILE A C 1
ATOM 987 O O . ILE A 1 129 ? 12.160 1.598 10.282 1.00 96.00 129 ILE A O 1
ATOM 991 N N . ASP A 1 130 ? 10.841 3.013 11.428 1.00 95.31 130 ASP A N 1
ATOM 992 C CA . ASP A 1 130 ? 10.820 2.222 12.667 1.00 95.31 130 ASP A CA 1
ATOM 993 C C . ASP A 1 130 ? 9.621 1.265 12.733 1.00 95.31 130 ASP A C 1
ATOM 995 O O . ASP A 1 130 ? 9.717 0.165 13.280 1.00 95.31 130 ASP A O 1
ATOM 999 N N . LYS A 1 131 ? 8.465 1.702 12.219 1.00 96.50 131 LYS A N 1
ATOM 1000 C CA . LYS A 1 131 ? 7.191 0.991 12.349 1.00 96.50 131 LYS A CA 1
ATOM 1001 C C . LYS A 1 131 ? 6.259 1.272 11.173 1.00 96.50 131 LYS A C 1
ATOM 1003 O O . LYS A 1 131 ? 6.224 2.397 10.679 1.00 96.50 131 LYS A O 1
ATOM 1008 N N . GLY A 1 132 ? 5.486 0.264 10.781 1.00 96.25 132 GLY A N 1
ATOM 1009 C CA . GLY A 1 132 ? 4.426 0.384 9.789 1.00 96.25 132 GLY A CA 1
ATOM 1010 C C . GLY A 1 132 ? 3.131 1.015 10.317 1.00 96.25 132 GLY A C 1
ATOM 1011 O O . GLY A 1 132 ? 2.959 1.256 11.518 1.00 96.25 132 GLY A O 1
ATOM 1012 N N . TYR A 1 133 ? 2.203 1.288 9.398 1.00 97.12 133 TYR A N 1
ATOM 1013 C CA . TYR A 1 133 ? 0.941 1.996 9.660 1.00 97.12 133 TYR A CA 1
ATOM 1014 C C . TYR A 1 133 ? -0.198 1.108 10.176 1.00 97.12 133 TYR A C 1
ATOM 1016 O O . TYR A 1 133 ? -1.223 1.623 10.624 1.00 97.12 133 TYR A O 1
ATOM 1024 N N . GLY A 1 134 ? -0.017 -0.209 10.178 1.00 96.06 134 GLY A N 1
ATOM 1025 C CA . GLY A 1 134 ? -0.949 -1.180 10.742 1.00 96.06 134 GLY A CA 1
ATOM 1026 C C . GLY A 1 134 ? -2.178 -1.451 9.880 1.00 96.06 134 GLY A C 1
ATOM 1027 O O . GLY A 1 134 ? -3.177 -1.943 10.407 1.00 96.06 134 GLY A O 1
ATOM 1028 N N . LEU A 1 135 ? -2.144 -1.131 8.583 1.00 96.25 135 LEU A N 1
ATOM 1029 C CA . LEU A 1 135 ? -3.198 -1.570 7.675 1.00 96.25 135 LEU A CA 1
ATOM 1030 C C . LEU A 1 135 ? -3.153 -3.092 7.520 1.00 96.25 135 LEU A C 1
ATOM 1032 O O . LEU A 1 135 ? -2.110 -3.735 7.608 1.00 96.25 135 LEU A O 1
ATOM 1036 N N . ILE A 1 136 ? -4.315 -3.673 7.275 1.00 94.25 136 ILE A N 1
ATOM 1037 C CA . ILE A 1 136 ? -4.509 -5.104 7.106 1.00 94.25 136 ILE A CA 1
ATOM 1038 C C . ILE A 1 136 ? -4.585 -5.386 5.613 1.00 94.25 136 ILE A C 1
ATOM 1040 O O . ILE A 1 136 ? -5.479 -4.873 4.943 1.00 94.25 136 ILE A O 1
ATOM 1044 N N . ASN A 1 137 ? -3.696 -6.238 5.103 1.00 90.94 137 ASN A N 1
ATOM 1045 C CA . ASN A 1 137 ? -3.843 -6.780 3.755 1.00 90.94 137 ASN A CA 1
ATOM 1046 C C . ASN A 1 137 ? -5.050 -7.733 3.720 1.00 90.94 137 ASN A C 1
ATOM 1048 O O . ASN A 1 137 ? -5.047 -8.786 4.366 1.00 90.94 137 ASN A O 1
ATOM 1052 N N . LEU A 1 138 ? -6.106 -7.327 3.013 1.00 89.50 138 LEU A N 1
ATOM 1053 C CA . LEU A 1 138 ? -7.390 -8.022 3.008 1.00 89.50 138 LEU A CA 1
ATOM 1054 C C . LEU A 1 138 ? -7.296 -9.362 2.270 1.00 89.50 138 LEU A C 1
ATOM 1056 O O . LEU A 1 138 ? -7.831 -10.349 2.769 1.00 89.50 138 LEU A O 1
ATOM 1060 N N . ASN A 1 139 ? -6.541 -9.444 1.174 1.00 81.12 139 ASN A N 1
ATOM 1061 C CA . ASN A 1 139 ? -6.300 -10.708 0.474 1.00 81.12 139 ASN A CA 1
ATOM 1062 C C . ASN A 1 139 ? -5.615 -11.725 1.394 1.00 81.12 139 ASN A C 1
ATOM 1064 O O . ASN A 1 139 ? -6.100 -12.845 1.557 1.00 81.12 139 ASN A O 1
ATOM 1068 N N . THR A 1 140 ? -4.533 -11.324 2.070 1.00 77.19 140 THR A N 1
ATOM 1069 C CA . THR A 1 140 ? -3.816 -12.200 3.013 1.00 77.19 140 THR A CA 1
ATOM 1070 C C . THR A 1 140 ? -4.697 -12.615 4.191 1.00 77.19 140 THR A C 1
ATOM 1072 O O . THR A 1 140 ? -4.614 -13.752 4.655 1.00 77.19 140 THR A O 1
ATOM 1075 N N . LYS A 1 141 ? -5.570 -11.723 4.676 1.00 79.38 141 LYS A N 1
ATOM 1076 C CA . LYS A 1 141 ? -6.516 -12.034 5.756 1.00 79.38 141 LYS A CA 1
ATOM 1077 C C . LYS A 1 141 ? -7.548 -13.093 5.348 1.00 79.38 141 LYS A C 1
ATOM 1079 O O . LYS A 1 141 ? -7.892 -13.924 6.184 1.00 79.38 141 LYS A O 1
ATOM 1084 N N . PHE A 1 142 ? -8.048 -13.053 4.112 1.00 75.38 142 PHE A N 1
ATOM 1085 C CA . PHE A 1 142 ? -9.149 -13.914 3.657 1.00 75.38 142 PHE A CA 1
ATOM 1086 C C . PHE A 1 142 ? -8.693 -15.239 3.051 1.00 75.38 142 PHE A C 1
ATOM 1088 O O . PHE A 1 142 ? -9.310 -16.268 3.321 1.00 75.38 142 PHE A O 1
ATOM 1095 N N . HIS A 1 143 ? -7.606 -15.242 2.286 1.00 71.62 143 HIS A N 1
ATOM 1096 C CA . HIS A 1 143 ? -7.088 -16.463 1.667 1.00 71.62 143 HIS A CA 1
ATOM 1097 C C . HIS A 1 143 ? -6.025 -17.154 2.549 1.00 71.62 143 HIS A C 1
ATOM 1099 O O . HIS A 1 143 ? -5.793 -18.357 2.443 1.00 71.62 143 HIS A O 1
ATOM 1105 N N . GLY A 1 144 ? -5.457 -16.427 3.517 1.00 63.94 144 GLY A N 1
ATOM 1106 C CA . GLY A 1 144 ? -4.376 -16.893 4.377 1.00 63.94 144 GLY A CA 1
ATOM 1107 C C . GLY A 1 144 ? -2.999 -16.599 3.781 1.00 63.94 144 GLY A C 1
ATOM 1108 O O . GLY A 1 144 ? -2.843 -16.287 2.605 1.00 63.94 144 GLY A O 1
ATOM 1109 N N . GLN A 1 145 ? -1.954 -16.720 4.600 1.00 57.16 145 GLN A N 1
ATOM 1110 C CA . GLN A 1 145 ? -0.575 -16.468 4.154 1.00 57.16 145 GLN A CA 1
ATOM 1111 C C . GLN A 1 145 ? -0.041 -17.525 3.163 1.00 57.16 145 GLN A C 1
ATOM 1113 O O . GLN A 1 145 ? 1.027 -17.332 2.594 1.00 57.16 145 GLN A O 1
ATOM 1118 N N . GLY A 1 146 ? -0.751 -18.649 2.982 1.00 45.19 146 GLY A N 1
ATOM 1119 C CA . GLY A 1 146 ? -0.305 -19.803 2.186 1.00 45.19 146 GLY A CA 1
ATOM 1120 C C . GLY A 1 146 ? -1.000 -19.998 0.833 1.00 45.19 146 GLY A C 1
ATOM 1121 O O . GLY A 1 146 ? -0.693 -20.966 0.144 1.00 45.19 146 GLY A O 1
ATOM 1122 N N . THR A 1 147 ? -1.950 -19.138 0.463 1.00 41.22 147 THR A N 1
ATOM 1123 C CA . THR A 1 147 ? -2.674 -19.189 -0.827 1.00 41.22 147 THR A CA 1
ATOM 1124 C C . THR A 1 147 ? -1.995 -18.413 -1.941 1.00 41.22 147 THR A C 1
ATOM 1126 O O . THR A 1 147 ? -2.281 -18.666 -3.105 1.00 41.22 147 THR A O 1
ATOM 1129 N N . TYR A 1 148 ? -1.045 -17.544 -1.606 1.00 44.41 148 TYR A N 1
ATOM 1130 C CA . TYR A 1 148 ? 0.020 -17.232 -2.543 1.00 44.41 148 TYR A CA 1
ATOM 1131 C C . TYR A 1 148 ? 0.955 -18.431 -2.529 1.00 44.41 148 TYR A C 1
ATOM 1133 O O . TYR A 1 148 ? 1.479 -18.796 -1.474 1.00 44.41 148 TYR A O 1
ATOM 1141 N N . SER A 1 149 ? 1.110 -19.095 -3.673 1.00 29.31 149 SER A N 1
ATOM 1142 C CA . SER A 1 149 ? 2.130 -20.120 -3.846 1.00 29.31 149 SER A CA 1
ATOM 1143 C C . SER A 1 149 ? 3.464 -19.539 -3.398 1.00 29.31 149 SER A C 1
ATOM 1145 O O . SER A 1 149 ? 4.035 -18.676 -4.054 1.00 29.31 149 SER A O 1
ATOM 1147 N N . TYR A 1 150 ? 3.897 -19.998 -2.230 1.00 32.00 150 TYR A N 1
ATOM 1148 C CA . TYR A 1 150 ? 5.160 -19.703 -1.589 1.00 32.00 150 TYR A CA 1
ATOM 1149 C C . TYR A 1 150 ? 6.271 -19.912 -2.607 1.00 32.00 150 TYR A C 1
ATOM 1151 O O . TYR A 1 150 ? 6.617 -21.057 -2.906 1.00 32.00 150 TYR A O 1
ATOM 1159 N N . SER A 1 151 ? 6.818 -18.841 -3.165 1.00 29.66 151 SER A N 1
ATOM 1160 C CA . SER A 1 151 ? 8.044 -18.990 -3.918 1.00 29.66 151 SER A CA 1
ATOM 1161 C C . SER A 1 151 ? 8.967 -17.796 -3.652 1.00 29.66 151 SER A C 1
ATOM 1163 O O . SER A 1 151 ? 8.570 -16.641 -3.490 1.00 29.66 151 SER A O 1
ATOM 1165 N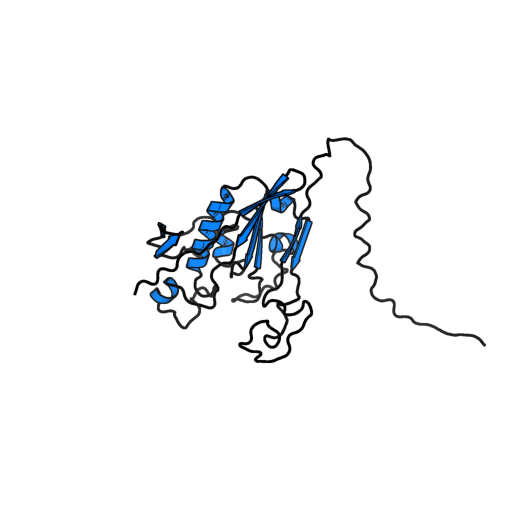 N . TYR A 1 152 ? 10.179 -18.177 -3.286 1.00 28.17 152 TYR A N 1
ATOM 1166 C CA . TYR A 1 152 ? 11.124 -17.489 -2.427 1.00 28.17 152 TYR A CA 1
ATOM 1167 C C . TYR A 1 152 ? 12.255 -17.103 -3.378 1.00 28.17 152 TYR A C 1
ATOM 1169 O O . TYR A 1 152 ? 13.052 -17.977 -3.708 1.00 28.17 152 TYR A O 1
ATOM 1177 N N . ASN A 1 153 ? 12.244 -15.845 -3.853 1.00 29.31 153 ASN A N 1
ATOM 1178 C CA . ASN A 1 153 ? 13.183 -15.157 -4.780 1.00 29.31 153 ASN A CA 1
ATOM 1179 C C . ASN A 1 153 ? 12.464 -14.354 -5.901 1.00 29.31 153 ASN A C 1
ATOM 1181 O O . ASN A 1 153 ? 12.868 -14.413 -7.061 1.00 29.31 153 ASN A O 1
ATOM 1185 N N . GLY A 1 154 ? 11.427 -13.568 -5.577 1.00 36.31 154 GLY A N 1
ATOM 1186 C CA . GLY A 1 154 ? 10.794 -12.647 -6.546 1.00 36.31 154 GLY A CA 1
ATOM 1187 C C . GLY A 1 154 ? 9.663 -13.263 -7.378 1.00 36.31 154 GLY A C 1
ATOM 1188 O O . GLY A 1 154 ? 9.554 -13.027 -8.579 1.00 36.31 154 GLY A O 1
ATOM 1189 N N . GLU A 1 155 ? 8.827 -14.080 -6.748 1.00 35.50 155 GLU A N 1
ATOM 1190 C CA . GLU A 1 155 ? 8.157 -15.189 -7.417 1.00 35.50 155 GLU A CA 1
ATOM 1191 C C . GLU A 1 155 ? 6.631 -15.123 -7.121 1.00 35.50 155 GLU A C 1
ATOM 1193 O O . GLU A 1 155 ? 6.171 -15.522 -6.056 1.00 35.50 155 GLU A O 1
ATOM 1198 N N . LEU A 1 156 ? 5.881 -14.524 -8.066 1.00 40.81 156 LEU A N 1
ATOM 1199 C CA . LEU A 1 156 ? 4.408 -14.451 -8.225 1.00 40.81 156 LEU A CA 1
ATOM 1200 C C . LEU A 1 156 ? 3.560 -14.015 -7.003 1.00 40.81 156 LEU A C 1
ATOM 1202 O O . LEU A 1 156 ? 3.113 -14.826 -6.195 1.00 40.81 156 LEU A O 1
ATOM 1206 N N . GLY A 1 157 ? 3.222 -12.723 -6.952 1.00 54.00 157 GLY A N 1
ATOM 1207 C CA . GLY A 1 157 ? 2.152 -12.162 -6.115 1.00 54.00 157 GLY A CA 1
ATOM 1208 C C . GLY A 1 157 ? 1.446 -10.998 -6.822 1.00 54.00 157 GLY A C 1
ATOM 1209 O O . GLY A 1 157 ? 1.974 -10.460 -7.791 1.00 54.00 157 GLY A O 1
ATOM 1210 N N . ASN A 1 158 ? 0.262 -10.595 -6.356 1.00 62.59 158 ASN A N 1
ATOM 1211 C CA . ASN A 1 158 ? -0.437 -9.437 -6.924 1.00 62.59 158 ASN A CA 1
ATOM 1212 C C . ASN A 1 158 ? 0.319 -8.143 -6.572 1.00 62.59 158 ASN A C 1
ATOM 1214 O O . ASN A 1 158 ? 0.718 -7.952 -5.420 1.00 62.59 158 ASN A O 1
ATOM 1218 N N . LEU A 1 159 ? 0.549 -7.269 -7.560 1.00 72.38 159 LEU A N 1
ATOM 1219 C CA . LEU A 1 159 ? 0.987 -5.884 -7.304 1.00 72.38 159 LEU A CA 1
ATOM 1220 C C . LEU A 1 159 ? -0.201 -4.989 -6.924 1.00 72.38 159 LEU A C 1
ATOM 1222 O O . LEU A 1 159 ? -0.020 -3.923 -6.332 1.00 72.38 159 LEU A O 1
ATOM 1226 N N . ASP A 1 160 ? -1.405 -5.455 -7.237 1.00 80.19 160 ASP A N 1
ATOM 1227 C CA . ASP A 1 160 ? -2.679 -4.876 -6.859 1.00 80.19 160 ASP A CA 1
ATOM 1228 C C . ASP A 1 160 ? -3.054 -5.330 -5.456 1.00 80.19 160 ASP A C 1
ATOM 1230 O O . ASP A 1 160 ? -3.137 -6.524 -5.164 1.00 80.19 160 ASP A O 1
ATOM 1234 N N . HIS A 1 161 ? -3.283 -4.362 -4.575 1.00 87.25 161 HIS A N 1
ATOM 1235 C CA . HIS A 1 161 ? -3.580 -4.641 -3.175 1.00 87.25 161 HIS A CA 1
ATOM 1236 C C . HIS A 1 161 ? -4.886 -4.014 -2.740 1.00 87.25 161 HIS A C 1
ATOM 1238 O O . HIS A 1 161 ? -5.271 -2.935 -3.192 1.00 87.25 161 HIS A O 1
ATOM 1244 N N . ALA A 1 162 ? -5.507 -4.676 -1.770 1.00 90.75 162 ALA A N 1
ATOM 1245 C CA . ALA A 1 162 ? -6.582 -4.152 -0.954 1.00 90.75 162 ALA A CA 1
ATOM 1246 C C . ALA A 1 162 ? -6.121 -4.113 0.506 1.00 90.75 162 ALA A C 1
ATOM 1248 O O . ALA A 1 162 ? -5.983 -5.156 1.151 1.00 90.75 162 ALA A O 1
ATOM 1249 N N . LEU A 1 163 ? -5.868 -2.917 1.038 1.00 94.81 163 LEU A N 1
ATOM 1250 C CA . LEU A 1 163 ? -5.469 -2.714 2.430 1.00 94.81 163 LEU A CA 1
ATOM 1251 C C . LEU A 1 163 ? -6.573 -1.973 3.183 1.00 94.81 163 LEU A C 1
ATOM 1253 O O . LEU A 1 163 ? -7.099 -0.974 2.703 1.00 94.81 163 LEU A O 1
ATOM 1257 N N . GLY A 1 164 ? -6.915 -2.438 4.378 1.00 95.44 164 GLY A N 1
ATOM 1258 C CA . GLY A 1 164 ? -7.961 -1.836 5.200 1.00 95.44 164 GLY A CA 1
ATOM 1259 C C . GLY A 1 164 ? -7.480 -1.504 6.603 1.00 95.44 164 GLY A C 1
ATOM 1260 O O . GLY A 1 164 ? -6.684 -2.242 7.177 1.00 95.44 164 GLY A O 1
ATOM 1261 N N . ASN A 1 165 ? -7.991 -0.431 7.202 1.00 96.19 165 ASN A N 1
ATOM 1262 C CA . ASN A 1 165 ? -7.885 -0.281 8.653 1.00 96.19 165 ASN A CA 1
ATOM 1263 C C . ASN A 1 165 ? -8.745 -1.343 9.377 1.00 96.19 165 ASN A C 1
ATOM 1265 O O . ASN A 1 165 ? -9.556 -2.046 8.768 1.00 96.19 165 ASN A O 1
ATOM 1269 N N . THR A 1 166 ? -8.586 -1.471 10.697 1.00 95.75 166 THR A N 1
ATOM 1270 C CA . THR A 1 166 ? -9.315 -2.478 11.490 1.00 95.75 166 THR A CA 1
ATOM 1271 C C . THR A 1 166 ? -10.833 -2.396 11.318 1.00 95.75 166 THR A C 1
ATOM 1273 O O . THR A 1 166 ? -11.494 -3.434 11.335 1.00 95.75 166 THR A O 1
ATOM 1276 N N . SER A 1 167 ? -11.388 -1.193 11.141 1.00 95.19 167 SER A N 1
ATOM 1277 C CA . SER A 1 167 ? -12.833 -1.003 11.041 1.00 95.19 167 SER A CA 1
ATOM 1278 C C . SER A 1 167 ? -13.386 -1.500 9.702 1.00 95.19 167 SER A C 1
ATOM 1280 O O . SER A 1 167 ? -14.279 -2.347 9.721 1.00 95.19 167 SER A O 1
ATOM 1282 N N . VAL A 1 168 ? -12.792 -1.131 8.555 1.00 95.62 168 VAL A N 1
ATOM 1283 C CA . VAL A 1 168 ? -13.243 -1.674 7.259 1.00 95.62 168 VAL A CA 1
ATOM 1284 C C . VAL A 1 168 ? -12.961 -3.169 7.163 1.00 95.62 168 VAL A C 1
ATOM 1286 O O . VAL A 1 168 ? -13.769 -3.918 6.627 1.00 95.62 168 VAL A O 1
ATOM 1289 N N . ALA A 1 169 ? -11.861 -3.647 7.753 1.00 94.69 169 ALA A N 1
ATOM 1290 C CA . ALA A 1 169 ? -11.520 -5.066 7.760 1.00 94.69 169 ALA A CA 1
ATOM 1291 C C . ALA A 1 169 ? -12.525 -5.927 8.548 1.00 94.69 169 ALA A C 1
ATOM 1293 O O . ALA A 1 169 ? -12.488 -7.152 8.413 1.00 94.69 169 ALA A O 1
ATOM 1294 N N . ALA A 1 170 ? -13.376 -5.322 9.385 1.00 93.88 170 ALA A N 1
ATOM 1295 C CA . ALA A 1 170 ? -14.502 -5.979 10.048 1.00 93.88 170 ALA A CA 1
ATOM 1296 C C . ALA A 1 170 ? -15.786 -5.981 9.196 1.00 93.88 170 ALA A C 1
ATOM 1298 O O . ALA A 1 170 ? -16.705 -6.734 9.501 1.00 93.88 170 ALA A O 1
ATOM 1299 N N . ARG A 1 171 ? -15.843 -5.163 8.136 1.00 94.38 171 ARG A N 1
ATOM 1300 C CA . ARG A 1 171 ? -16.938 -5.111 7.152 1.00 94.38 171 ARG A CA 1
ATOM 1301 C C . ARG A 1 171 ? -16.745 -6.075 5.990 1.00 94.38 171 ARG A C 1
ATOM 1303 O O . ARG A 1 171 ? -17.698 -6.358 5.278 1.00 94.38 171 ARG A O 1
ATOM 1310 N N . VAL A 1 172 ? -15.521 -6.541 5.751 1.00 93.31 172 VAL A N 1
ATOM 1311 C CA . VAL A 1 172 ? -15.234 -7.441 4.629 1.00 93.31 172 VAL A CA 1
ATOM 1312 C C . VAL A 1 172 ? -15.900 -8.794 4.865 1.00 93.31 172 VAL A C 1
ATOM 1314 O O . VAL A 1 172 ? -15.726 -9.394 5.925 1.00 93.31 172 VAL A O 1
ATOM 1317 N N . ILE A 1 173 ? -16.622 -9.282 3.860 1.00 93.06 173 ILE A N 1
ATOM 1318 C CA . ILE A 1 173 ? -17.262 -10.607 3.867 1.00 93.06 173 ILE A CA 1
ATOM 1319 C C . ILE A 1 173 ? -16.651 -11.559 2.836 1.00 93.06 173 ILE A C 1
ATOM 1321 O O . ILE A 1 173 ? -16.714 -12.773 3.018 1.00 93.06 173 ILE A O 1
ATOM 1325 N N . ALA A 1 174 ? -16.036 -11.026 1.778 1.00 86.94 174 ALA A N 1
ATOM 1326 C CA . ALA A 1 174 ? -15.286 -11.797 0.796 1.00 86.94 174 ALA A CA 1
ATOM 1327 C C . ALA A 1 174 ? -14.231 -10.924 0.108 1.00 86.94 174 ALA A C 1
ATOM 1329 O O . ALA A 1 174 ? -14.428 -9.720 -0.077 1.00 86.94 174 ALA A O 1
ATOM 1330 N N . VAL A 1 175 ? -13.140 -11.564 -0.295 1.00 84.38 175 VAL A N 1
ATOM 1331 C CA . VAL A 1 175 ? -12.120 -11.030 -1.198 1.00 84.38 175 VAL A CA 1
ATOM 1332 C C . VAL A 1 175 ? -11.872 -12.107 -2.247 1.00 84.38 175 VAL A C 1
ATOM 1334 O O . VAL A 1 175 ? -11.912 -13.285 -1.898 1.00 84.38 175 VAL A O 1
ATOM 1337 N N . GLU A 1 176 ? -11.688 -11.716 -3.503 1.00 80.19 176 GLU A N 1
ATOM 1338 C CA . GLU A 1 176 ? -11.366 -12.634 -4.596 1.00 80.19 176 GLU A CA 1
ATOM 1339 C C . GLU A 1 176 ? -10.388 -11.970 -5.566 1.00 80.19 176 GLU A C 1
ATOM 1341 O O . GLU A 1 176 ? -10.603 -10.831 -5.985 1.00 80.19 176 GLU A O 1
ATOM 1346 N N . ASP A 1 177 ? -9.354 -12.708 -5.960 1.00 74.44 177 ASP A N 1
ATOM 1347 C CA . ASP A 1 177 ? -8.486 -12.349 -7.076 1.00 74.44 177 ASP A CA 1
ATOM 1348 C C . ASP A 1 177 ? -9.088 -12.909 -8.365 1.00 74.44 177 ASP A C 1
ATOM 1350 O O . ASP A 1 177 ? -9.149 -14.121 -8.583 1.00 74.44 177 ASP A O 1
ATOM 1354 N N . TRP A 1 178 ? -9.606 -12.030 -9.222 1.00 73.06 178 TRP A N 1
ATOM 1355 C CA . TRP A 1 178 ? -10.286 -12.473 -10.430 1.00 73.06 178 TRP A CA 1
ATOM 1356 C C . TRP A 1 178 ? -9.270 -12.796 -11.527 1.00 73.06 178 TRP A C 1
ATOM 1358 O O . TRP A 1 178 ? -8.867 -11.928 -12.296 1.00 73.06 178 TRP A O 1
ATOM 1368 N N . HIS A 1 179 ? -8.884 -14.069 -11.606 1.00 71.81 179 HIS A N 1
ATOM 1369 C CA . HIS A 1 179 ? -7.867 -14.589 -12.527 1.00 71.81 179 HIS A CA 1
ATOM 1370 C C . HIS A 1 179 ? -8.285 -14.591 -14.008 1.00 71.81 179 HIS A C 1
ATOM 1372 O O . HIS A 1 179 ? -8.537 -15.643 -14.600 1.00 71.81 179 HIS A O 1
ATOM 1378 N N . ILE A 1 180 ? -8.378 -13.410 -14.616 1.00 65.81 180 ILE A N 1
ATOM 1379 C CA . ILE A 1 180 ? -8.726 -13.216 -16.036 1.00 65.81 180 ILE A CA 1
ATOM 1380 C C . ILE A 1 180 ? -7.559 -12.686 -16.877 1.00 65.81 180 ILE A C 1
ATOM 1382 O O . ILE A 1 180 ? -7.666 -12.657 -18.103 1.00 65.81 180 ILE A O 1
ATOM 1386 N N . ASN A 1 181 ? -6.451 -12.286 -16.248 1.00 63.28 181 ASN A N 1
ATOM 1387 C CA . ASN A 1 181 ? -5.354 -11.571 -16.898 1.00 63.28 181 ASN A CA 1
ATOM 1388 C C . ASN A 1 181 ? -3.975 -12.183 -16.603 1.00 63.28 181 ASN A C 1
ATOM 1390 O O . ASN A 1 181 ? -3.207 -12.400 -17.538 1.00 63.28 181 ASN A O 1
ATOM 1394 N N . ALA A 1 182 ? -3.664 -12.527 -15.347 1.00 54.78 182 ALA A N 1
ATOM 1395 C CA . ALA A 1 182 ? -2.296 -12.842 -14.902 1.00 54.78 182 ALA A CA 1
ATOM 1396 C C . ALA A 1 182 ? -1.719 -14.172 -15.430 1.00 54.78 182 ALA A C 1
ATOM 1398 O O . ALA A 1 182 ? -0.547 -14.470 -15.209 1.00 54.78 182 ALA A O 1
ATOM 1399 N N . SER A 1 183 ? -2.524 -14.988 -16.117 1.00 52.66 183 SER A N 1
ATOM 1400 C CA . SER A 1 183 ? -2.096 -16.268 -16.709 1.00 52.66 183 SER A CA 1
ATOM 1401 C C . SER A 1 183 ? -2.111 -16.282 -18.241 1.00 52.66 183 SER A C 1
ATOM 1403 O O . SER A 1 183 ? -1.791 -17.309 -18.843 1.00 52.66 183 SER A O 1
ATOM 1405 N N . GLU A 1 184 ? -2.492 -15.178 -18.885 1.00 51.69 184 GLU A N 1
ATOM 1406 C CA . GLU A 1 184 ? -2.540 -15.100 -20.343 1.00 51.69 184 GLU A CA 1
ATOM 1407 C C . GLU A 1 184 ? -1.167 -14.764 -20.930 1.00 51.69 184 GLU A C 1
ATOM 1409 O O . GLU A 1 184 ? -0.340 -14.083 -20.326 1.00 51.69 184 GLU A O 1
ATOM 1414 N N . SER A 1 185 ? -0.890 -15.280 -22.128 1.00 51.38 185 SER A N 1
ATOM 1415 C CA . SER A 1 185 ? 0.376 -14.990 -22.800 1.00 51.38 185 SER A CA 1
ATOM 1416 C C . SER A 1 185 ? 0.494 -13.493 -23.093 1.00 51.38 185 SER A C 1
ATOM 1418 O O . SER A 1 185 ? -0.457 -12.874 -23.568 1.00 51.38 185 SER A O 1
ATOM 1420 N N . ASN A 1 186 ? 1.706 -12.950 -22.962 1.00 53.69 186 ASN A N 1
ATOM 1421 C CA . ASN A 1 186 ? 2.060 -11.603 -23.424 1.00 53.69 186 ASN A CA 1
ATOM 1422 C C . ASN A 1 186 ? 1.718 -11.315 -24.903 1.00 53.69 186 ASN A C 1
ATOM 1424 O O . ASN A 1 186 ? 1.724 -10.164 -25.335 1.00 53.69 186 ASN A O 1
ATOM 1428 N N . LEU A 1 187 ? 1.399 -12.351 -25.688 1.00 51.19 187 LEU A N 1
ATOM 1429 C CA . LEU A 1 187 ? 0.838 -12.260 -27.037 1.00 51.19 187 LEU A CA 1
ATOM 1430 C C . LEU A 1 187 ? -0.580 -11.650 -27.082 1.00 51.19 187 LEU A C 1
ATOM 1432 O O . LEU A 1 187 ? -0.974 -11.118 -28.124 1.00 51.19 187 LEU A O 1
ATOM 1436 N N . PHE A 1 188 ? -1.332 -11.692 -25.980 1.00 52.12 188 PHE A N 1
ATOM 1437 C CA . PHE A 1 188 ? -2.710 -11.195 -25.875 1.00 52.12 188 PHE A CA 1
ATOM 1438 C C . PHE A 1 188 ? -2.859 -9.942 -25.000 1.00 52.12 188 PHE A C 1
ATOM 1440 O O . PHE A 1 188 ? -3.917 -9.321 -25.035 1.00 52.12 188 PHE A O 1
ATOM 1447 N N . GLU A 1 189 ? -1.796 -9.513 -24.309 1.00 55.88 189 GLU A N 1
ATOM 1448 C CA . GLU A 1 189 ? -1.751 -8.269 -23.521 1.00 55.88 189 GLU A CA 1
ATOM 1449 C C . GLU A 1 189 ? -2.197 -7.037 -24.324 1.00 55.88 189 GLU A C 1
ATOM 1451 O O . GLU A 1 189 ? -1.974 -6.948 -25.533 1.00 55.88 189 GLU A O 1
ATOM 1456 N N . TYR A 1 190 ? -2.754 -6.028 -23.651 1.00 53.50 190 TYR A N 1
ATOM 1457 C CA . TYR A 1 190 ? -3.227 -4.783 -24.273 1.00 53.50 190 TYR A CA 1
ATOM 1458 C C . TYR A 1 190 ? -2.135 -4.026 -25.060 1.00 53.50 190 TYR A C 1
ATOM 1460 O O . TYR A 1 190 ? -2.410 -3.396 -26.083 1.00 53.50 190 TYR A O 1
ATOM 1468 N N . GLY A 1 191 ? -0.874 -4.108 -24.623 1.00 57.84 191 GLY A N 1
ATOM 1469 C CA . GLY A 1 191 ? 0.249 -3.427 -25.264 1.00 57.84 191 GLY A CA 1
ATOM 1470 C C . GLY A 1 191 ? 0.627 -3.999 -26.638 1.00 57.84 191 GLY A C 1
ATOM 1471 O O . GLY A 1 191 ? 0.683 -5.209 -26.856 1.00 57.84 191 GLY A O 1
ATOM 1472 N N . THR A 1 192 ? 0.997 -3.124 -27.578 1.00 57.22 192 THR A N 1
ATOM 1473 C CA . THR A 1 192 ? 1.464 -3.529 -28.922 1.00 57.22 192 THR A CA 1
ATOM 1474 C C . THR A 1 192 ? 2.927 -3.978 -28.953 1.00 57.22 192 THR A C 1
ATOM 1476 O O . THR A 1 192 ? 3.366 -4.572 -29.936 1.00 57.22 192 THR A O 1
ATOM 1479 N N . LYS A 1 193 ? 3.687 -3.747 -27.869 1.00 59.88 193 LYS A N 1
ATOM 1480 C CA . LYS A 1 193 ? 5.139 -3.996 -27.783 1.00 59.88 193 LYS A CA 1
ATOM 1481 C C . LYS A 1 193 ? 5.540 -5.423 -28.177 1.00 59.88 193 LYS A C 1
ATOM 1483 O O . LYS A 1 193 ? 6.574 -5.595 -28.818 1.00 59.88 193 LYS A O 1
ATOM 1488 N N . TYR A 1 194 ? 4.737 -6.421 -27.807 1.00 53.38 194 TYR A N 1
ATOM 1489 C CA . TYR A 1 194 ? 5.001 -7.839 -28.093 1.00 53.38 194 TYR A CA 1
ATOM 1490 C C . TYR A 1 194 ? 4.019 -8.455 -29.098 1.00 53.38 194 TYR A C 1
ATOM 1492 O O . TYR A 1 194 ? 4.227 -9.574 -29.555 1.00 53.38 194 TYR A O 1
ATOM 1500 N N . THR A 1 195 ? 2.963 -7.724 -29.457 1.00 59.22 195 THR A N 1
ATOM 1501 C CA . THR A 1 195 ? 1.790 -8.267 -30.154 1.00 59.22 195 THR A CA 1
ATOM 1502 C C . THR A 1 195 ? 1.570 -7.659 -31.540 1.00 59.22 195 THR A C 1
ATOM 1504 O O . THR A 1 195 ? 0.858 -8.243 -32.352 1.00 59.22 195 THR A O 1
ATOM 1507 N N . GLY A 1 196 ? 2.208 -6.525 -31.856 1.00 67.56 196 GLY A N 1
ATOM 1508 C CA . GLY A 1 196 ? 2.068 -5.860 -33.153 1.00 67.56 196 GLY A CA 1
ATOM 1509 C C . GLY A 1 196 ? 0.603 -5.568 -33.494 1.00 67.56 196 GLY A C 1
ATOM 1510 O O . GLY A 1 196 ? -0.114 -4.991 -32.680 1.00 67.56 196 GLY A O 1
ATOM 1511 N N . ASP A 1 197 ? 0.171 -6.011 -34.677 1.00 68.19 197 ASP A N 1
ATOM 1512 C CA . ASP A 1 197 ? -1.199 -5.854 -35.191 1.00 68.19 197 ASP A CA 1
ATOM 1513 C C . ASP A 1 197 ? -2.104 -7.074 -34.900 1.00 68.19 197 ASP A C 1
ATOM 1515 O O . ASP A 1 197 ? -3.124 -7.269 -35.566 1.00 68.19 197 ASP A O 1
ATOM 1519 N N . LEU A 1 198 ? -1.731 -7.951 -33.956 1.00 66.56 198 LEU A N 1
ATOM 1520 C CA . LEU A 1 198 ? -2.556 -9.112 -33.608 1.00 66.56 198 LEU A CA 1
ATOM 1521 C C . LEU A 1 198 ? -3.931 -8.677 -33.084 1.00 66.56 198 LEU A C 1
ATOM 1523 O O . LEU A 1 198 ? -4.047 -7.763 -32.264 1.00 66.56 198 LEU A O 1
ATOM 1527 N N . VAL A 1 199 ? -4.972 -9.379 -33.545 1.00 64.88 199 VAL A N 1
ATOM 1528 C CA . VAL A 1 199 ? -6.361 -9.141 -33.137 1.00 64.88 199 VAL A CA 1
ATOM 1529 C C . VAL A 1 199 ? -6.481 -9.345 -31.630 1.00 64.88 199 VAL A C 1
ATOM 1531 O O . VAL A 1 199 ? -6.198 -10.427 -31.115 1.00 64.88 199 VAL A O 1
ATOM 1534 N N . LYS A 1 200 ? -6.904 -8.289 -30.936 1.00 67.81 200 LYS A N 1
ATOM 1535 C CA . LYS A 1 200 ? -7.193 -8.324 -29.505 1.00 67.81 200 LYS A CA 1
ATOM 1536 C C . LYS A 1 200 ? -8.542 -8.974 -29.259 1.00 67.81 200 LYS A C 1
ATOM 1538 O O . LYS A 1 200 ? -9.471 -8.814 -30.049 1.00 67.81 200 LYS A O 1
ATOM 1543 N N . SER A 1 201 ? -8.624 -9.719 -28.165 1.00 65.38 201 SER A N 1
ATOM 1544 C CA . SER A 1 201 ? -9.890 -10.264 -27.700 1.00 65.38 201 SER A CA 1
ATOM 1545 C C . SER A 1 201 ? -10.834 -9.128 -27.289 1.00 65.38 201 SER A C 1
ATOM 1547 O O . SER A 1 201 ? -10.397 -8.150 -26.693 1.00 65.38 201 SER A O 1
ATOM 1549 N N . GLU A 1 202 ? -12.127 -9.261 -27.594 1.00 71.06 202 GLU A N 1
ATOM 1550 C CA . GLU A 1 202 ? -13.181 -8.342 -27.123 1.00 71.06 202 GLU A CA 1
ATOM 1551 C C . GLU A 1 202 ? -13.854 -8.833 -25.824 1.00 71.06 202 GLU A C 1
ATOM 1553 O O . GLU A 1 202 ? -14.807 -8.223 -25.339 1.00 71.06 202 GLU A O 1
ATOM 1558 N N . ASN A 1 203 ? -13.405 -9.967 -25.274 1.00 70.62 203 ASN A N 1
ATOM 1559 C CA . ASN A 1 203 ? -13.900 -10.491 -24.001 1.00 70.62 203 ASN A CA 1
ATOM 1560 C C . ASN A 1 203 ? -13.096 -9.928 -22.809 1.00 70.62 203 ASN A C 1
ATOM 1562 O O . ASN A 1 203 ? -12.209 -9.100 -22.975 1.00 70.62 203 ASN A O 1
ATOM 1566 N N . ALA A 1 204 ? -13.437 -10.352 -21.590 1.00 65.19 204 ALA A N 1
ATOM 1567 C CA . ALA A 1 204 ? -12.798 -9.847 -20.373 1.00 65.19 204 ALA A CA 1
ATOM 1568 C C . ALA A 1 204 ? -11.362 -10.368 -20.146 1.00 65.19 204 ALA A C 1
ATOM 1570 O O . ALA A 1 204 ? -10.672 -9.844 -19.278 1.00 65.19 204 ALA A O 1
ATOM 1571 N N . PHE A 1 205 ? -10.919 -11.387 -20.890 1.00 67.00 205 PHE A N 1
ATOM 1572 C CA . PHE A 1 205 ? -9.591 -11.974 -20.722 1.00 67.00 205 PHE A CA 1
ATOM 1573 C C . PHE A 1 205 ? -8.522 -11.113 -21.400 1.00 67.00 205 PHE A C 1
ATOM 1575 O O . PHE A 1 205 ? -8.740 -10.603 -22.501 1.00 67.00 205 PHE A O 1
ATOM 1582 N N . SER A 1 206 ? -7.366 -10.968 -20.746 1.00 61.94 206 SER A N 1
ATOM 1583 C CA . SER A 1 206 ? -6.259 -10.099 -21.189 1.00 61.94 206 SER A CA 1
ATOM 1584 C C . SER A 1 206 ? -6.634 -8.615 -21.339 1.00 61.94 206 SER A C 1
ATOM 1586 O O . SER A 1 206 ? -5.977 -7.869 -22.069 1.00 61.94 206 SER A O 1
ATOM 1588 N N . ALA A 1 207 ? -7.687 -8.166 -20.649 1.00 57.97 207 ALA A N 1
ATOM 1589 C CA . ALA A 1 207 ? -8.094 -6.761 -20.616 1.00 57.97 207 ALA A CA 1
ATOM 1590 C C . ALA A 1 207 ? -7.132 -5.884 -19.786 1.00 57.97 207 ALA A C 1
ATOM 1592 O O . ALA A 1 207 ? -7.158 -4.659 -19.905 1.00 57.97 207 ALA A O 1
ATOM 1593 N N . SER A 1 208 ? -6.287 -6.508 -18.962 1.00 60.94 208 SER A N 1
ATOM 1594 C CA . SER A 1 208 ? -5.179 -5.902 -18.217 1.00 60.94 208 SER A CA 1
A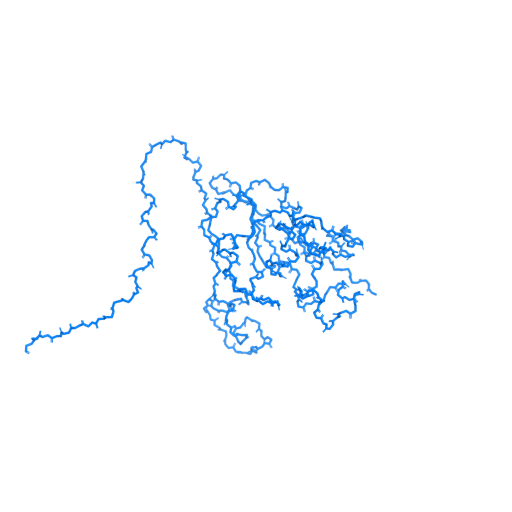TOM 1595 C C . SER A 1 208 ? -3.994 -6.878 -18.194 1.00 60.94 208 SER A C 1
ATOM 1597 O O . SER A 1 208 ? -4.160 -8.057 -18.497 1.00 60.94 208 SER A O 1
ATOM 1599 N N . ASP A 1 209 ? -2.806 -6.404 -17.838 1.00 58.34 209 ASP A N 1
ATOM 1600 C CA . ASP A 1 209 ? -1.637 -7.218 -17.471 1.00 58.34 209 ASP A CA 1
ATOM 1601 C C . ASP A 1 209 ? -1.670 -7.669 -15.992 1.00 58.34 209 ASP A C 1
ATOM 1603 O O . ASP A 1 209 ? -0.782 -8.384 -15.535 1.00 58.34 209 ASP A O 1
ATOM 1607 N N . HIS A 1 210 ? -2.734 -7.301 -15.268 1.00 67.00 210 HIS A N 1
ATOM 1608 C CA . HIS A 1 210 ? -2.957 -7.570 -13.845 1.00 67.00 210 HIS A CA 1
ATOM 1609 C C . HIS A 1 210 ? -4.350 -8.151 -13.565 1.00 67.00 210 HIS A C 1
ATOM 1611 O O . HIS A 1 210 ? -5.330 -7.767 -14.213 1.00 67.00 210 HIS A O 1
ATOM 1617 N N . ASP A 1 211 ? -4.467 -9.045 -12.580 1.00 68.25 211 ASP A N 1
ATOM 1618 C CA . ASP A 1 211 ? -5.765 -9.561 -12.128 1.00 68.25 211 ASP A CA 1
ATOM 1619 C C . ASP A 1 211 ? -6.496 -8.534 -11.242 1.00 68.25 211 ASP A C 1
ATOM 1621 O O . ASP A 1 211 ? -5.899 -7.985 -10.315 1.00 68.25 211 ASP A O 1
ATOM 1625 N N . PRO A 1 212 ? -7.793 -8.259 -11.481 1.00 72.38 212 PRO A N 1
ATOM 1626 C CA . PRO A 1 212 ? -8.570 -7.401 -10.596 1.00 72.38 212 PRO A CA 1
ATOM 1627 C C . PRO A 1 212 ? -8.782 -8.033 -9.217 1.00 72.38 212 PRO A C 1
ATOM 1629 O O . PRO A 1 212 ? -9.180 -9.193 -9.115 1.00 72.38 212 PRO A O 1
ATOM 1632 N N . VAL A 1 213 ? -8.657 -7.223 -8.167 1.00 80.25 213 VAL A N 1
ATOM 1633 C CA . VAL A 1 213 ? -9.075 -7.595 -6.808 1.00 80.25 213 VAL A CA 1
ATOM 1634 C C . VAL A 1 213 ? -10.533 -7.189 -6.588 1.00 80.25 213 VAL A C 1
ATOM 1636 O O . VAL A 1 213 ? -10.902 -6.022 -6.757 1.00 80.25 213 VAL A O 1
ATOM 1639 N N . ILE A 1 214 ? -11.373 -8.139 -6.182 1.00 82.94 214 ILE A N 1
ATOM 1640 C CA . ILE A 1 214 ? -12.783 -7.925 -5.838 1.00 82.94 214 ILE A CA 1
ATOM 1641 C C . ILE A 1 214 ? -12.935 -7.979 -4.321 1.00 82.94 214 ILE A C 1
ATOM 1643 O O . ILE A 1 214 ? -12.492 -8.923 -3.676 1.00 82.94 214 ILE A O 1
ATOM 1647 N N . ILE A 1 215 ? -13.607 -6.979 -3.746 1.00 89.12 215 ILE A N 1
ATOM 1648 C CA . ILE A 1 215 ? -13.847 -6.875 -2.302 1.00 89.12 215 ILE A CA 1
ATOM 1649 C C . ILE A 1 215 ? -15.345 -6.709 -2.075 1.00 89.12 215 ILE A C 1
ATOM 1651 O O . ILE A 1 215 ? -15.963 -5.785 -2.607 1.00 89.12 215 ILE A O 1
ATOM 1655 N N . ALA A 1 216 ? -15.922 -7.581 -1.255 1.00 91.12 216 ALA A N 1
ATOM 1656 C CA . ALA A 1 216 ? -17.300 -7.468 -0.803 1.00 91.12 216 ALA A CA 1
ATOM 1657 C C . ALA A 1 216 ? -17.334 -6.944 0.638 1.00 91.12 216 ALA A C 1
ATOM 1659 O O . ALA A 1 216 ? -16.719 -7.529 1.535 1.00 91.12 216 ALA A O 1
ATOM 1660 N N . LEU A 1 217 ? -18.069 -5.850 0.848 1.00 93.75 217 LEU A N 1
ATOM 1661 C CA . LEU A 1 217 ? -18.269 -5.209 2.147 1.00 93.75 217 LEU A CA 1
ATOM 1662 C C . LEU A 1 217 ? -19.737 -5.311 2.565 1.00 93.75 217 LEU A C 1
ATOM 1664 O O . LEU A 1 217 ? -20.630 -5.102 1.743 1.00 93.75 217 LEU A O 1
ATOM 1668 N N . GLU A 1 218 ? -19.978 -5.567 3.845 1.00 93.94 218 GLU A N 1
ATOM 1669 C CA . GLU A 1 218 ? -21.302 -5.561 4.456 1.00 93.94 218 GLU A CA 1
ATOM 1670 C C . GLU A 1 218 ? -21.442 -4.386 5.427 1.00 93.94 218 GLU A C 1
ATOM 1672 O O . GLU A 1 218 ? -20.692 -4.247 6.397 1.00 93.94 218 GLU A O 1
ATOM 1677 N N . TYR A 1 219 ? -22.444 -3.549 5.166 1.00 92.69 219 TYR A N 1
ATOM 1678 C CA . TYR A 1 219 ? -22.847 -2.444 6.026 1.00 92.69 219 TYR A CA 1
ATOM 1679 C C . TYR A 1 219 ? -24.288 -2.688 6.478 1.00 92.69 219 TYR A C 1
ATOM 1681 O O . TYR A 1 219 ? -25.176 -2.690 5.628 1.00 92.69 219 TYR A O 1
ATOM 1689 N N . PRO A 1 220 ? -24.554 -2.893 7.779 1.00 86.12 220 PRO A N 1
ATOM 1690 C CA . PRO A 1 220 ? -25.921 -3.064 8.261 1.00 86.12 220 PRO A CA 1
ATOM 1691 C C . PRO A 1 220 ? -26.727 -1.779 8.046 1.00 86.12 220 PRO A C 1
ATOM 1693 O O . PRO A 1 220 ? -26.164 -0.682 8.107 1.00 86.12 220 PRO A O 1
ATOM 1696 N N . ASP A 1 221 ? -28.026 -1.917 7.785 1.00 83.69 221 ASP A N 1
ATOM 1697 C CA . ASP A 1 221 ? -28.935 -0.783 7.611 1.00 83.69 221 ASP A CA 1
ATOM 1698 C C . ASP A 1 221 ? -28.993 0.057 8.895 1.00 83.69 221 ASP A C 1
ATOM 1700 O O . ASP A 1 221 ? -29.080 -0.474 10.003 1.00 83.69 221 ASP A O 1
ATOM 1704 N N . SER A 1 222 ? -28.972 1.386 8.762 1.00 67.12 222 SER A N 1
ATOM 1705 C CA . SER A 1 222 ? -28.997 2.291 9.919 1.00 67.12 222 SER A CA 1
ATOM 1706 C C . SER A 1 222 ? -30.340 2.311 10.660 1.00 67.12 222 SER A C 1
ATOM 1708 O O . SER A 1 222 ? -30.448 2.908 11.727 1.00 67.12 222 SER A O 1
ATOM 1710 N N . SER A 1 223 ? -31.358 1.633 10.119 1.00 60.03 223 SER A N 1
ATOM 1711 C CA . SER A 1 223 ? -32.700 1.512 10.691 1.00 60.03 223 SER A CA 1
ATOM 1712 C C . SER A 1 223 ? -32.890 0.333 11.650 1.00 60.03 223 SER A C 1
ATOM 1714 O O . SER A 1 223 ? -34.000 0.162 12.156 1.00 60.03 223 SER A O 1
ATOM 1716 N N . ASP A 1 224 ? -31.863 -0.484 11.906 1.00 56.34 224 ASP A N 1
ATOM 1717 C CA . ASP A 1 224 ? -31.945 -1.591 12.869 1.00 56.34 224 ASP A CA 1
ATOM 1718 C C . ASP A 1 224 ? -31.823 -1.082 14.322 1.00 56.34 224 ASP A C 1
ATOM 1720 O O . ASP A 1 224 ? -30.922 -1.425 15.090 1.00 56.34 224 ASP A O 1
ATOM 1724 N N . ASP A 1 225 ? -32.799 -0.265 14.726 1.00 51.25 225 ASP A N 1
ATOM 1725 C CA . ASP A 1 225 ? -33.124 0.005 16.125 1.00 51.25 225 ASP A CA 1
ATOM 1726 C C . ASP A 1 225 ? -33.695 -1.280 16.748 1.00 51.25 225 ASP A C 1
ATOM 1728 O O . ASP A 1 225 ? -34.904 -1.452 16.884 1.00 51.25 225 ASP A O 1
ATOM 1732 N N . GLY A 1 226 ? -32.814 -2.221 17.096 1.00 51.75 226 GLY A N 1
ATOM 1733 C CA . GLY A 1 226 ? -32.964 -3.166 18.209 1.00 51.75 226 GLY A CA 1
ATOM 1734 C C . GLY A 1 226 ? -34.324 -3.844 18.433 1.00 51.75 226 GLY A C 1
ATOM 1735 O O . GLY A 1 226 ? -34.656 -4.131 19.585 1.00 51.75 226 GLY A O 1
ATOM 1736 N N . SER A 1 227 ? -35.113 -4.135 17.395 1.00 39.66 227 SER A N 1
ATOM 1737 C CA . SER A 1 227 ? -36.395 -4.825 17.547 1.00 39.66 227 SER A CA 1
ATOM 1738 C C . SER A 1 227 ? -36.273 -6.274 17.097 1.00 39.66 227 SER A C 1
ATOM 1740 O O . SER A 1 227 ? -36.278 -6.609 15.918 1.00 39.66 227 SER A O 1
ATOM 1742 N N . SER A 1 228 ? -36.131 -7.142 18.095 1.00 52.31 228 SER A N 1
ATOM 1743 C CA . SER A 1 228 ? -36.238 -8.599 18.020 1.00 52.31 228 SER A CA 1
ATOM 1744 C C . SER A 1 228 ? -37.287 -9.069 16.990 1.00 52.31 228 SER A C 1
ATOM 1746 O O . SER A 1 228 ? -38.482 -8.830 17.186 1.00 52.31 228 SER A O 1
ATOM 1748 N N . GLY A 1 229 ? -36.881 -9.844 15.976 1.00 41.94 229 GLY A N 1
ATOM 1749 C CA . GLY A 1 229 ? -37.844 -10.622 15.190 1.00 41.94 229 GLY A CA 1
ATOM 1750 C C . GLY A 1 229 ? -37.355 -11.235 13.874 1.00 41.94 229 GLY A C 1
ATOM 1751 O O . GLY A 1 229 ? -37.648 -10.701 12.817 1.00 41.94 229 GLY A O 1
ATOM 1752 N N . GLY A 1 230 ? -36.771 -12.440 13.928 1.00 36.34 230 GLY A N 1
ATOM 1753 C CA . GLY A 1 230 ? -36.988 -13.445 12.871 1.00 36.34 230 GLY A CA 1
ATOM 1754 C C . GLY A 1 230 ? -35.855 -13.713 11.869 1.00 36.34 230 GLY A C 1
ATOM 1755 O O . GLY A 1 230 ? -35.815 -13.164 10.779 1.00 36.34 230 GLY A O 1
ATOM 1756 N N . SER A 1 231 ? -35.012 -14.691 12.215 1.00 49.72 231 SER A N 1
ATOM 1757 C CA . SER A 1 231 ? -34.302 -15.637 11.331 1.00 49.72 231 SER A CA 1
ATOM 1758 C C . SER A 1 231 ? -34.856 -15.761 9.894 1.00 49.72 231 SER A C 1
ATOM 1760 O O . SER A 1 231 ? -35.805 -16.517 9.710 1.00 49.72 231 SER A O 1
ATOM 1762 N N . LEU A 1 232 ? -34.223 -15.157 8.874 1.00 43.41 232 LEU A N 1
ATOM 1763 C CA . LEU A 1 232 ? -34.404 -15.551 7.455 1.00 43.41 232 LEU A CA 1
ATOM 1764 C C . LEU A 1 232 ? -33.213 -15.218 6.508 1.00 43.41 232 LEU A C 1
ATOM 1766 O O . LEU A 1 232 ? -33.389 -15.201 5.295 1.00 43.41 232 LEU A O 1
ATOM 1770 N N . GLY A 1 233 ? -31.986 -15.001 7.003 1.00 36.19 233 GLY A N 1
ATOM 1771 C CA . GLY A 1 233 ? -30.839 -14.623 6.144 1.00 36.19 233 GLY A CA 1
ATOM 1772 C C . GLY A 1 233 ? -29.908 -15.755 5.671 1.00 36.19 233 GLY A C 1
ATOM 1773 O O . GLY A 1 233 ? -29.135 -15.568 4.739 1.00 36.19 233 GLY A O 1
ATOM 1774 N N . ILE A 1 234 ? -29.957 -16.946 6.280 1.00 43.59 234 ILE A N 1
ATOM 1775 C CA . ILE A 1 234 ? -28.848 -17.925 6.181 1.00 43.59 234 ILE A CA 1
ATOM 1776 C C . ILE A 1 234 ? -29.022 -18.946 5.025 1.00 43.59 234 ILE A C 1
ATOM 1778 O O . ILE A 1 234 ? -28.169 -19.799 4.811 1.00 43.59 234 ILE A O 1
ATOM 1782 N N . PHE A 1 235 ? -30.086 -18.871 4.216 1.00 39.41 235 PHE A N 1
ATOM 1783 C CA . PHE A 1 235 ? -30.385 -19.921 3.219 1.00 39.41 235 PHE A CA 1
ATOM 1784 C C . PHE A 1 235 ? -30.027 -19.624 1.750 1.00 39.41 235 PHE A C 1
ATOM 1786 O O . PHE A 1 235 ? -30.184 -20.515 0.916 1.00 39.41 235 PHE A O 1
ATOM 1793 N N . SER A 1 236 ? -29.493 -18.448 1.403 1.00 38.12 236 SER A N 1
ATOM 1794 C CA . SER A 1 236 ? -29.321 -18.070 -0.017 1.00 38.12 236 SER A CA 1
ATOM 1795 C C . SER A 1 236 ? -27.942 -18.342 -0.640 1.00 38.12 236 SER A C 1
ATOM 1797 O O . SER A 1 236 ? -27.777 -18.103 -1.832 1.00 38.12 236 SER A O 1
ATOM 1799 N N . LEU A 1 237 ? -26.966 -18.897 0.091 1.00 36.38 237 LEU A N 1
ATOM 1800 C CA . LEU A 1 237 ? -25.591 -19.092 -0.419 1.00 36.38 237 LEU A CA 1
ATOM 1801 C C . LEU A 1 237 ? -25.138 -20.556 -0.582 1.00 36.38 237 LEU A C 1
ATOM 1803 O O . LEU A 1 237 ? -23.959 -20.823 -0.777 1.00 36.38 237 LEU A O 1
ATOM 1807 N N . VAL A 1 238 ? -26.070 -21.518 -0.588 1.00 40.47 238 VAL A N 1
ATOM 1808 C CA . VAL A 1 238 ? -25.755 -22.947 -0.830 1.00 40.47 238 VAL A CA 1
ATOM 1809 C C . VAL A 1 238 ? -26.050 -23.400 -2.275 1.00 40.47 238 VAL A C 1
ATOM 1811 O O . VAL A 1 238 ? -25.702 -24.514 -2.662 1.00 40.47 238 VAL A O 1
ATOM 1814 N N . LEU A 1 239 ? -26.623 -22.552 -3.139 1.00 37.31 239 LEU A N 1
ATOM 1815 C CA . LEU A 1 239 ? -27.091 -22.996 -4.465 1.00 37.31 239 LEU A CA 1
ATOM 1816 C C . LEU A 1 239 ? -26.115 -22.829 -5.647 1.00 37.31 239 LEU A C 1
ATOM 1818 O O . LEU A 1 239 ? -26.511 -23.106 -6.776 1.00 37.31 239 LEU A O 1
ATOM 1822 N N . LEU A 1 240 ? -24.849 -22.455 -5.423 1.00 38.84 240 LEU A N 1
ATOM 1823 C CA . LEU A 1 240 ? -23.826 -22.418 -6.489 1.00 38.84 240 LEU A CA 1
ATOM 1824 C C . LEU A 1 240 ? -22.878 -23.635 -6.519 1.00 38.84 240 LEU A C 1
ATOM 1826 O O . LEU A 1 240 ? -22.027 -23.720 -7.398 1.00 38.84 240 LEU A O 1
ATOM 1830 N N . GLY A 1 241 ? -23.052 -24.619 -5.628 1.00 35.97 241 GLY A N 1
ATOM 1831 C CA . GLY A 1 241 ? -22.149 -25.778 -5.515 1.00 35.97 241 GLY A CA 1
ATOM 1832 C C . GLY A 1 241 ? -22.604 -27.100 -6.156 1.00 35.97 241 GLY A C 1
ATOM 1833 O O . GLY A 1 241 ? -21.891 -28.090 -6.025 1.00 35.97 241 GLY A O 1
ATOM 1834 N N . LEU A 1 242 ? -23.776 -27.187 -6.804 1.00 37.72 242 LEU A N 1
ATOM 1835 C CA . LEU A 1 242 ? -24.372 -28.492 -7.175 1.00 37.72 242 LEU A CA 1
ATOM 1836 C C . LEU A 1 242 ? -24.751 -28.688 -8.654 1.00 37.72 242 LEU A C 1
ATOM 1838 O O . LEU A 1 242 ? -25.438 -29.652 -8.991 1.00 37.72 242 LEU A O 1
ATOM 1842 N N . LEU A 1 243 ? -24.245 -27.858 -9.566 1.00 41.81 243 LEU A N 1
ATOM 1843 C CA . LEU A 1 243 ? -24.347 -28.101 -11.013 1.00 41.81 243 LEU A CA 1
ATOM 1844 C C . LEU A 1 243 ? -22.997 -28.559 -11.579 1.00 41.81 243 LEU A C 1
ATOM 1846 O O . LEU A 1 243 ? -22.374 -27.889 -12.393 1.00 41.81 243 LEU A O 1
ATOM 1850 N N . GLY A 1 244 ? -22.543 -29.732 -11.137 1.00 36.25 244 GLY A N 1
ATOM 1851 C CA . GLY A 1 244 ? -21.318 -30.354 -11.632 1.00 36.25 244 GLY A CA 1
ATOM 1852 C C . GLY A 1 244 ? -21.362 -31.872 -11.498 1.00 36.25 244 GLY A C 1
ATOM 1853 O O . GLY A 1 244 ? -21.216 -32.409 -10.410 1.00 36.25 244 GLY A O 1
ATOM 1854 N N . PHE A 1 245 ? -21.525 -32.549 -12.636 1.00 39.06 245 PHE A N 1
ATOM 1855 C CA . PHE A 1 245 ? -21.370 -33.993 -12.855 1.00 39.06 245 PHE A CA 1
ATOM 1856 C C . PHE A 1 245 ? -22.424 -34.942 -12.263 1.00 39.06 245 PHE A C 1
ATOM 1858 O O . PHE A 1 245 ? -22.235 -35.583 -11.232 1.00 39.06 245 PHE A O 1
ATOM 1865 N N . ARG A 1 246 ? -23.443 -35.249 -13.079 1.00 34.78 246 ARG A N 1
ATOM 1866 C CA . ARG A 1 246 ? -24.012 -36.604 -13.100 1.00 34.78 246 ARG A CA 1
ATOM 1867 C C . ARG A 1 246 ? -23.946 -37.186 -14.509 1.00 34.78 246 ARG A C 1
ATOM 1869 O O . ARG A 1 246 ? -24.759 -36.904 -15.380 1.00 34.78 246 ARG A O 1
ATOM 1876 N N . ARG A 1 247 ? -22.907 -37.995 -14.714 1.00 39.00 247 ARG A N 1
ATOM 1877 C CA . ARG A 1 247 ? -22.638 -38.812 -15.900 1.00 39.00 247 ARG A CA 1
ATOM 1878 C C . ARG A 1 247 ? -23.795 -39.808 -16.073 1.00 39.00 247 ARG A C 1
ATOM 1880 O O . ARG A 1 247 ? -23.979 -40.690 -15.237 1.00 39.00 247 ARG A O 1
ATOM 1887 N N . GLY A 1 248 ? -24.604 -39.627 -17.115 1.00 33.88 248 GLY A N 1
ATOM 1888 C CA . GLY A 1 248 ? -25.751 -40.483 -17.415 1.00 33.88 248 GLY A CA 1
ATOM 1889 C C . GLY A 1 248 ? -25.321 -41.868 -17.899 1.00 33.88 248 GLY A C 1
ATOM 1890 O O . GLY A 1 248 ? -24.626 -41.997 -18.902 1.00 33.88 248 GLY A O 1
ATOM 1891 N N . SER A 1 249 ? -25.758 -42.910 -17.195 1.00 36.28 249 SER A N 1
ATOM 1892 C CA . SER A 1 249 ? -25.739 -44.293 -17.672 1.00 36.28 249 SER A CA 1
ATOM 1893 C C . SER A 1 249 ? -27.017 -44.989 -17.210 1.00 36.28 249 SER A C 1
ATOM 1895 O O . SER A 1 249 ? -27.151 -45.285 -16.024 1.00 36.28 249 SER A O 1
ATOM 1897 N N . LYS A 1 250 ? -27.961 -45.212 -18.137 1.00 37.03 250 LYS A N 1
ATOM 1898 C CA . LYS A 1 250 ? -28.465 -46.544 -18.535 1.00 37.03 250 LYS A CA 1
ATOM 1899 C C . LYS A 1 250 ? -29.785 -46.482 -19.323 1.00 37.03 250 LYS A C 1
ATOM 1901 O O . LYS A 1 250 ? -30.747 -45.866 -18.892 1.00 37.03 250 LYS A O 1
ATOM 1906 N N . ASN A 1 251 ? -29.772 -47.274 -20.399 1.00 37.22 251 ASN A N 1
ATOM 1907 C CA . ASN A 1 251 ? -30.815 -48.172 -20.908 1.00 37.22 251 ASN A CA 1
ATOM 1908 C C . ASN A 1 251 ? -32.127 -47.592 -21.462 1.00 37.22 251 ASN A C 1
ATOM 1910 O O . ASN A 1 251 ? -33.050 -47.279 -20.720 1.00 37.22 251 ASN A O 1
ATOM 1914 N N . ASN A 1 252 ? -32.246 -47.656 -22.793 1.00 35.69 252 ASN A N 1
ATOM 1915 C CA . ASN A 1 252 ? -33.525 -47.764 -23.491 1.00 35.69 252 ASN A CA 1
ATOM 1916 C C . ASN A 1 252 ? -33.947 -49.238 -23.565 1.00 35.69 252 ASN A C 1
ATOM 1918 O O . ASN A 1 252 ? -33.191 -50.080 -24.054 1.00 35.69 252 ASN A O 1
ATOM 1922 N N . SER A 1 253 ? -35.172 -49.521 -23.131 1.00 43.28 253 SER A N 1
ATOM 1923 C CA . SER A 1 253 ? -35.912 -50.744 -23.437 1.00 43.28 253 SER A CA 1
ATOM 1924 C C . SER A 1 253 ? -37.316 -50.399 -23.935 1.00 43.28 253 SER A C 1
ATOM 1926 O O . SER A 1 253 ? -37.953 -49.508 -23.377 1.00 43.28 253 SER A O 1
ATOM 1928 N N . HIS A 1 254 ? -37.777 -51.220 -24.887 1.00 38.69 254 HIS A N 1
ATOM 1929 C CA . HIS A 1 254 ? -39.105 -51.313 -25.521 1.00 38.69 254 HIS A CA 1
ATOM 1930 C C . HIS A 1 254 ? -39.282 -50.411 -26.752 1.00 38.69 254 HIS A C 1
ATOM 1932 O O . HIS A 1 254 ? -39.006 -49.220 -26.688 1.00 38.69 254 HIS A O 1
ATOM 1938 N N . SER A 1 255 ? -39.689 -50.916 -27.918 1.00 37.88 255 SER A N 1
ATOM 1939 C CA . SER A 1 255 ? -40.431 -52.142 -28.278 1.00 37.88 255 SER A CA 1
ATOM 1940 C C . SER A 1 255 ? -39.949 -52.726 -29.602 1.00 37.88 255 SER A C 1
ATOM 1942 O O . SER A 1 255 ? -39.673 -51.901 -30.502 1.00 37.88 255 SER A O 1
#

Sequence (255 aa):
MRVIVPISVIVCCKPFLVNEQPLTVVVNHFKSKGSGCLEDWLSFEESKDPADMQGKCNEFRVSAATVLGEAVKQIEGDVLVIGDLNAYGMEDPLLVLTDYDAKHSQRDIVTASHTTLGANTFEEQGRIIDKGYGLINLNTKFHGQGTYSYSYNGELGNLDHALGNTSVAARVIAVEDWHINASESNLFEYGTKYTGDLVKSENAFSASDHDPVIIALEYPDSSDDGSSGGSLGIFSLVLLGLLGFRRGSKNNSHS